Protein 3SZV (pdb70)

Organism: Pseudomonas aeruginosa (strain ATCC 15692 / DSM 22644 / CIP 104116 / JCM 14847 / LMG 12228 / 1C / PRS 101 / PAO1) (NCBI:txid208964)

Structure (mmCIF, N/CA/C/O backbone):
data_3SZV
#
_entry.id   3SZV
#
_cell.length_a   148.919
_cell.length_b   78.769
_cell.length_c   50.497
_cell.angle_alpha   90.00
_cell.angle_beta   91.60
_cell.angle_gamma   90.00
#
_symmetry.space_group_name_H-M   'C 1 2 1'
#
loop_
_entity.id
_entity.type
_entity.pdbx_description
1 polymer 'Pyroglutatmate porin OpdO'
2 non-polymer (HYDROXYETHYLOXY)TRI(ETHYLOXY)OCTANE
3 water water
#
loop_
_atom_site.group_PDB
_atom_site.id
_atom_site.type_symbol
_atom_site.label_atom_id
_atom_site.label_alt_id
_atom_site.label_comp_id
_atom_site.label_asym_id
_atom_site.label_entity_id
_atom_site.label_seq_id
_atom_site.pdbx_PDB_ins_code
_atom_site.Cartn_x
_atom_site.Cartn_y
_atom_site.Cartn_z
_atom_site.occupancy
_atom_site.B_iso_or_equiv
_atom_site.auth_seq_id
_atom_site.auth_comp_id
_atom_site.auth_asym_id
_atom_site.auth_atom_id
_atom_site.pdbx_PDB_model_num
ATOM 1 N N . GLU A 1 9 ? -10.238 -41.312 35.938 1.00 64.40 -8 GLU A N 1
ATOM 2 C CA . GLU A 1 9 ? -10.416 -40.245 36.915 1.00 38.47 -8 GLU A CA 1
ATOM 3 C C . GLU A 1 9 ? -9.097 -39.882 37.580 1.00 37.56 -8 GLU A C 1
ATOM 4 O O . GLU A 1 9 ? -8.107 -39.591 36.900 1.00 28.88 -8 GLU A O 1
ATOM 5 N N . ASN A 1 10 ? -9.123 -39.886 38.912 1.00 48.62 -7 ASN A N 1
ATOM 6 C CA . ASN A 1 10 ? -7.956 -39.735 39.785 1.00 35.89 -7 ASN A CA 1
ATOM 7 C C . ASN A 1 10 ? -6.617 -39.354 39.152 1.00 24.42 -7 ASN A C 1
ATOM 8 O O . ASN A 1 10 ? -6.321 -38.176 38.979 1.00 27.98 -7 ASN A O 1
ATOM 9 N N . LEU A 1 11 ? -5.804 -40.358 38.834 1.00 30.92 -6 LEU A N 1
ATOM 10 C CA . LEU A 1 11 ? -4.424 -40.107 38.407 1.00 26.57 -6 LEU A CA 1
ATOM 11 C C . LEU A 1 11 ? -4.325 -39.361 37.082 1.00 24.05 -6 LEU A C 1
ATOM 12 O O . LEU A 1 11 ? -3.425 -38.539 36.900 1.00 26.68 -6 LEU A O 1
ATOM 17 N N . TYR A 1 12 ? -5.228 -39.643 36.152 1.00 26.79 -5 TYR A N 1
ATOM 18 C CA . TYR A 1 12 ? -5.191 -38.943 34.881 1.00 23.82 -5 TYR A CA 1
ATOM 19 C C . TYR A 1 12 ? -5.617 -37.482 35.046 1.00 26.31 -5 TYR A C 1
ATOM 20 O O . TYR A 1 12 ? -4.936 -36.577 34.571 1.00 23.07 -5 TYR A O 1
ATOM 29 N N . PHE A 1 13 ? -6.740 -37.251 35.721 1.00 22.65 -4 PHE A N 1
ATOM 30 C CA . PHE A 1 13 ? -7.194 -35.886 35.954 1.00 20.59 -4 PHE A CA 1
ATOM 31 C C . PHE A 1 13 ? -6.111 -35.122 36.711 1.00 21.03 -4 PHE A C 1
ATOM 32 O O . PHE A 1 13 ? -5.804 -33.973 36.404 1.00 19.37 -4 PHE A O 1
ATOM 40 N N . GLN A 1 14 ? -5.536 -35.767 37.720 1.00 20.43 -3 GLN A N 1
ATOM 41 C CA . GLN A 1 14 ? -4.522 -35.117 38.537 1.00 20.51 -3 GLN A CA 1
ATOM 42 C C . GLN A 1 14 ? -3.270 -34.816 37.722 1.00 21.87 -3 GLN A C 1
ATOM 43 O O . GLN A 1 14 ? -2.639 -33.782 37.911 1.00 19.59 -3 GLN A O 1
ATOM 49 N N . GLY A 1 15 ? -2.932 -35.718 36.805 1.00 19.66 -2 GLY A N 1
ATOM 50 C CA . GLY A 1 15 ? -1.797 -35.532 35.912 1.00 20.15 -2 GLY A CA 1
ATOM 51 C C . GLY A 1 15 ? -1.918 -34.255 35.102 1.00 20.71 -2 GLY A C 1
ATOM 52 O O . GLY A 1 15 ? -0.968 -33.481 34.999 1.00 19.12 -2 GLY A O 1
ATOM 53 N N . LEU A 1 16 ? -3.096 -34.024 34.534 1.00 18.17 -1 LEU A N 1
ATOM 54 C CA . LEU A 1 16 ? -3.318 -32.810 33.755 1.00 18.13 -1 LEU A CA 1
ATOM 55 C C . LEU A 1 16 ? -3.195 -31.551 34.609 1.00 18.94 -1 LEU A C 1
ATOM 56 O O . LEU A 1 16 ? -2.689 -30.529 34.138 1.00 20.44 -1 LEU A O 1
ATOM 61 N N . GLU A 1 17 ? -3.647 -31.614 35.859 1.00 18.96 0 GLU A N 1
ATOM 62 C CA . GLU A 1 17 ? -3.472 -30.492 36.770 1.00 18.43 0 GLU A CA 1
ATOM 63 C C . GLU A 1 17 ? -1.997 -30.292 37.101 1.00 21.84 0 GLU A C 1
ATOM 64 O O . GLU A 1 17 ? -1.507 -29.159 37.125 1.00 20.22 0 GLU A O 1
ATOM 70 N N . ASP A 1 18 ? -1.288 -31.391 37.356 1.00 19.19 1 ASP A N 1
ATOM 71 C CA . ASP A 1 18 ? 0.124 -31.299 37.711 1.00 21.74 1 ASP A CA 1
ATOM 72 C C . ASP A 1 18 ? 0.969 -30.697 36.569 1.00 20.71 1 ASP A C 1
ATOM 73 O O . ASP A 1 18 ? 1.916 -29.952 36.830 1.00 25.28 1 ASP A O 1
ATOM 78 N N . LEU A 1 19 ? 0.609 -30.982 35.318 1.00 19.73 2 LEU A N 1
ATOM 79 C CA . LEU A 1 19 ? 1.276 -30.348 34.167 1.00 22.20 2 LEU A CA 1
ATOM 80 C C . LEU A 1 19 ? 1.263 -28.831 34.297 1.00 24.85 2 LEU A C 1
ATOM 81 O O . LEU A 1 19 ? 2.252 -28.148 34.002 1.00 21.37 2 LEU A O 1
ATOM 86 N N . VAL A 1 20 ? 0.129 -28.300 34.726 1.00 20.16 3 VAL A N 1
ATOM 87 C CA . VAL A 1 20 ? -0.025 -26.861 34.840 1.00 19.09 3 VAL A CA 1
ATOM 88 C C . VAL A 1 20 ? 0.584 -26.339 36.138 1.00 18.73 3 VAL A C 1
ATOM 89 O O . VAL A 1 20 ? 1.276 -25.323 36.142 1.00 19.16 3 VAL A O 1
ATOM 93 N N . GLU A 1 21 ? 0.344 -27.047 37.233 1.00 20.24 4 GLU A N 1
ATOM 94 C CA . GLU A 1 21 ? 0.766 -26.571 38.547 1.00 23.87 4 GLU A CA 1
ATOM 95 C C . GLU A 1 21 ? 2.255 -26.269 38.609 1.00 26.16 4 GLU A C 1
ATOM 96 O O . GLU A 1 21 ? 2.676 -25.281 39.220 1.00 23.77 4 GLU A O 1
ATOM 102 N N . ASP A 1 22 ? 3.048 -27.124 37.971 1.00 21.43 5 ASP A N 1
ATOM 103 C CA . ASP A 1 22 ? 4.497 -27.006 38.015 1.00 23.63 5 ASP A CA 1
ATOM 104 C C . ASP A 1 22 ? 5.056 -26.367 36.744 1.00 19.93 5 ASP A C 1
ATOM 105 O O . ASP A 1 22 ? 6.262 -26.414 36.494 1.00 24.08 5 ASP A O 1
ATOM 110 N N . SER A 1 23 ? 4.175 -25.780 35.937 1.00 19.59 6 SER A N 1
ATOM 111 C CA . SER A 1 23 ? 4.607 -25.160 34.689 1.00 18.83 6 SER A CA 1
ATOM 112 C C . SER A 1 23 ? 5.221 -23.778 34.903 1.00 17.36 6 SER A C 1
ATOM 113 O O . SER A 1 23 ? 5.034 -23.148 35.947 1.00 19.18 6 SER A O 1
ATOM 116 N N . HIS A 1 24 ? 5.953 -23.312 33.896 1.00 20.51 7 HIS A N 1
ATOM 117 C CA . HIS A 1 24 ? 6.468 -21.951 33.875 1.00 17.85 7 HIS A CA 1
ATOM 118 C C . HIS A 1 24 ? 6.383 -21.431 32.448 1.00 18.81 7 HIS A C 1
ATOM 119 O O . HIS A 1 24 ? 6.307 -22.206 31.497 1.00 20.36 7 HIS A O 1
ATOM 126 N N . ALA A 1 25 ? 6.388 -20.116 32.305 1.00 18.86 8 ALA A N 1
ATOM 127 C CA . ALA A 1 25 ? 6.224 -19.497 31.003 1.00 18.55 8 ALA A CA 1
ATOM 128 C C . ALA A 1 25 ? 6.951 -18.162 30.969 1.00 17.08 8 ALA A C 1
ATOM 129 O O . ALA A 1 25 ? 7.080 -17.475 31.986 1.00 18.15 8 ALA A O 1
ATOM 131 N N . SER A 1 26 ? 7.439 -17.803 29.792 1.00 19.64 9 SER A N 1
ATOM 132 C CA . SER A 1 26 ? 8.124 -16.536 29.632 1.00 20.67 9 SER A CA 1
ATOM 133 C C . SER A 1 26 ? 7.789 -15.909 28.289 1.00 19.11 9 SER A C 1
ATOM 134 O O . SER A 1 26 ? 7.387 -16.590 27.340 1.00 19.08 9 SER A O 1
ATOM 137 N N . LEU A 1 27 ? 7.961 -14.599 28.207 1.00 19.97 10 LEU A N 1
ATOM 138 C CA . LEU A 1 27 ? 7.790 -13.895 26.946 1.00 17.77 10 LEU A CA 1
ATOM 139 C C . LEU A 1 27 ? 9.042 -13.094 26.662 1.00 19.20 10 LEU A C 1
ATOM 140 O O . LEU A 1 27 ? 9.505 -12.331 27.515 1.00 22.73 10 LEU A O 1
ATOM 145 N N . GLU A 1 28 ? 9.596 -13.280 25.473 1.00 16.69 11 GLU A N 1
ATOM 146 C CA . GLU A 1 28 ? 10.753 -12.496 25.062 1.00 19.90 11 GLU A CA 1
ATOM 147 C C . GLU A 1 28 ? 10.399 -11.583 23.893 1.00 18.67 11 GLU A C 1
ATOM 148 O O . GLU A 1 28 ? 9.725 -11.996 22.946 1.00 20.05 11 GLU A O 1
ATOM 154 N N . LEU A 1 29 ? 10.844 -10.331 23.976 1.00 20.65 12 LEU A N 1
ATOM 155 C CA . LEU A 1 29 ? 10.694 -9.385 22.878 1.00 20.33 12 LEU A CA 1
ATOM 156 C C . LEU A 1 29 ? 12.068 -9.154 22.283 1.00 19.65 12 LEU A C 1
ATOM 157 O O . LEU A 1 29 ? 13.036 -8.967 23.016 1.00 21.57 12 LEU A O 1
ATOM 162 N N . ARG A 1 30 ? 12.160 -9.169 20.958 1.00 17.46 13 ARG A N 1
ATOM 163 C CA . ARG A 1 30 ? 13.424 -8.909 20.283 1.00 18.35 13 ARG A CA 1
ATOM 164 C C . ARG A 1 30 ? 13.218 -7.932 19.164 1.00 18.28 13 ARG A C 1
ATOM 165 O O . ARG A 1 30 ? 12.327 -8.098 18.334 1.00 21.00 13 ARG A O 1
ATOM 173 N N . ASN A 1 31 ? 14.059 -6.910 19.128 1.00 19.58 14 ASN A N 1
ATOM 174 C CA . ASN A 1 31 ? 14.037 -5.961 18.044 1.00 18.55 14 ASN A CA 1
ATOM 175 C C . ASN A 1 31 ? 15.414 -6.048 17.399 1.00 22.02 14 ASN A C 1
ATOM 176 O O . ASN A 1 31 ? 16.436 -5.840 18.059 1.00 23.72 14 ASN A O 1
ATOM 181 N N . PHE A 1 32 ? 15.432 -6.361 16.113 1.00 19.48 15 PHE A N 1
ATOM 182 C CA A PHE A 1 32 ? 16.663 -6.748 15.441 0.51 19.29 15 PHE A CA 1
ATOM 183 C CA B PHE A 1 32 ? 16.668 -6.743 15.443 0.49 18.79 15 PHE A CA 1
ATOM 184 C C . PHE A 1 32 ? 16.896 -5.890 14.206 1.00 19.03 15 PHE A C 1
ATOM 185 O O . PHE A 1 32 ? 16.044 -5.825 13.318 1.00 20.90 15 PHE A O 1
ATOM 200 N N . TYR A 1 33 ? 18.048 -5.238 14.157 1.00 19.96 16 TYR A N 1
ATOM 201 C CA . TYR A 1 33 ? 18.447 -4.491 12.977 1.00 20.90 16 TYR A CA 1
ATOM 202 C C . TYR A 1 33 ? 19.730 -5.084 12.416 1.00 22.82 16 TYR A C 1
ATOM 203 O O . TYR A 1 33 ? 20.662 -5.412 13.157 1.00 21.05 16 TYR A O 1
ATOM 212 N N . PHE A 1 34 ? 19.770 -5.219 11.099 1.00 21.27 17 PHE A N 1
ATOM 213 C CA . PHE A 1 34 ? 20.862 -5.898 10.435 1.00 25.33 17 PHE A CA 1
ATOM 214 C C . PHE A 1 34 ? 21.253 -5.095 9.202 1.00 26.75 17 PHE A C 1
ATOM 215 O O . PHE A 1 34 ? 20.394 -4.697 8.417 1.00 25.46 17 PHE A O 1
ATOM 223 N N . ASN A 1 35 ? 22.546 -4.835 9.035 1.00 23.74 18 ASN A N 1
ATOM 224 C CA . ASN A 1 35 ? 23.015 -4.174 7.826 1.00 25.58 18 ASN A CA 1
ATOM 225 C C . ASN A 1 35 ? 24.250 -4.874 7.290 1.00 28.10 18 ASN A C 1
ATOM 226 O O . ASN A 1 35 ? 25.178 -5.178 8.047 1.00 26.13 18 ASN A O 1
ATOM 231 N N . ARG A 1 36 ? 24.244 -5.156 5.990 1.00 28.14 19 ARG A N 1
ATOM 232 C CA . ARG A 1 36 ? 25.418 -5.683 5.314 1.00 30.85 19 ARG A CA 1
ATOM 233 C C . ARG A 1 36 ? 25.844 -4.746 4.199 1.00 33.94 19 ARG A C 1
A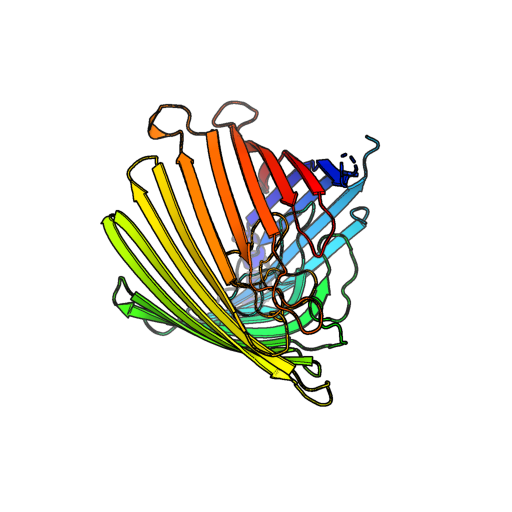TOM 234 O O . ARG A 1 36 ? 25.054 -4.414 3.313 1.00 35.17 19 ARG A O 1
ATOM 242 N N . ASP A 1 37 ? 27.097 -4.319 4.254 1.00 26.90 20 ASP A N 1
ATOM 243 C CA . ASP A 1 37 ? 27.659 -3.443 3.242 1.00 28.13 20 ASP A CA 1
ATOM 244 C C . ASP A 1 37 ? 28.783 -4.178 2.527 1.00 29.15 20 ASP A C 1
ATOM 245 O O . ASP A 1 37 ? 29.789 -4.525 3.136 1.00 29.62 20 ASP A O 1
ATOM 250 N N . PHE A 1 38 ? 28.616 -4.422 1.231 1.00 32.93 21 PHE A N 1
ATOM 251 C CA . PHE A 1 38 ? 29.666 -5.080 0.462 1.00 39.36 21 PHE A CA 1
ATOM 252 C C . PHE A 1 38 ? 30.595 -4.059 -0.181 1.00 41.46 21 PHE A C 1
ATOM 253 O O . PHE A 1 38 ? 30.139 -3.091 -0.789 1.00 46.56 21 PHE A O 1
ATOM 261 N N . ARG A 1 39 ? 31.900 -4.276 -0.038 1.00 46.75 22 ARG A N 1
ATOM 262 C CA . ARG A 1 39 ? 32.892 -3.353 -0.575 1.00 49.95 22 ARG A CA 1
ATOM 263 C C . ARG A 1 39 ? 32.844 -3.298 -2.101 1.00 61.18 22 ARG A C 1
ATOM 264 O O . ARG A 1 39 ? 32.590 -4.305 -2.761 1.00 57.42 22 ARG A O 1
ATOM 272 N N . ASP A 1 48 ? 19.966 -4.645 4.457 1.00 65.14 31 ASP A N 1
ATOM 273 C CA . ASP A 1 48 ? 19.289 -3.772 5.409 1.00 48.11 31 ASP A CA 1
ATOM 274 C C . ASP A 1 48 ? 17.942 -4.365 5.810 1.00 48.93 31 ASP A C 1
ATOM 275 O O . ASP A 1 48 ? 17.038 -4.475 4.986 1.00 43.82 31 ASP A O 1
ATOM 280 N N . GLU A 1 49 ? 17.816 -4.755 7.075 1.00 34.24 32 GLU A N 1
ATOM 281 C CA . GLU A 1 49 ? 16.570 -5.317 7.573 1.00 28.47 32 GLU A CA 1
ATOM 282 C C . GLU A 1 49 ? 16.321 -4.923 9.024 1.00 30.86 32 GLU A C 1
ATOM 283 O O . GLU A 1 49 ? 17.229 -4.954 9.853 1.00 26.30 32 GLU A O 1
ATOM 285 N N . TRP A 1 50 ? 15.080 -4.550 9.320 1.00 27.88 33 TRP A N 1
ATOM 286 C CA . TRP A 1 50 ? 14.669 -4.219 10.675 1.00 23.48 33 TRP A CA 1
ATOM 287 C C . TRP A 1 50 ? 13.432 -5.047 10.970 1.00 21.67 33 TRP A C 1
ATOM 288 O O . TRP A 1 50 ? 12.512 -5.095 10.150 1.00 23.54 33 TRP A O 1
ATOM 299 N N . ALA A 1 51 ? 13.397 -5.705 12.122 1.00 20.15 34 ALA A N 1
ATOM 300 C CA . ALA A 1 51 ? 12.265 -6.563 12.435 1.00 19.60 34 ALA A CA 1
ATOM 301 C C . ALA A 1 51 ? 11.998 -6.665 13.930 1.00 18.53 34 ALA A C 1
ATOM 302 O O . ALA A 1 51 ? 12.888 -6.459 14.752 1.00 19.41 34 ALA A O 1
ATOM 304 N N . GLN A 1 52 ? 10.755 -6.980 14.266 1.00 18.49 35 GLN A N 1
ATOM 305 C CA . GLN A 1 52 ? 10.336 -7.170 15.650 1.00 17.61 35 GLN A CA 1
ATOM 306 C C . GLN A 1 52 ? 9.850 -8.599 15.854 1.00 17.64 35 GLN A C 1
ATOM 307 O O . GLN A 1 52 ? 9.076 -9.129 15.044 1.00 18.24 35 GLN A O 1
ATOM 313 N N . GLY A 1 53 ? 10.284 -9.215 16.947 1.00 16.01 36 GLY A N 1
ATOM 314 C CA . GLY A 1 53 ? 9.910 -10.584 17.234 1.00 17.49 36 GLY A CA 1
ATOM 315 C C . GLY A 1 53 ? 9.353 -10.778 18.629 1.00 18.06 36 GLY A C 1
ATOM 316 O O . GLY A 1 53 ? 9.649 -10.012 19.548 1.00 17.82 36 GLY A O 1
ATOM 317 N N . PHE A 1 54 ? 8.541 -11.817 18.776 1.00 16.62 37 PHE A N 1
ATOM 318 C CA . PHE A 1 54 ? 7.976 -12.206 20.061 1.00 17.68 37 PHE A CA 1
ATOM 319 C C . PHE A 1 54 ? 8.183 -13.696 20.202 1.00 19.71 37 PHE A C 1
ATOM 320 O O . PHE A 1 54 ? 7.953 -14.451 19.258 1.00 18.21 37 PHE A O 1
ATOM 328 N N . LEU A 1 55 ? 8.622 -14.115 21.381 1.00 17.79 38 LEU A N 1
ATOM 329 C CA . LEU A 1 55 ? 8.863 -15.522 21.652 1.00 17.70 38 LEU A CA 1
ATOM 330 C C . LEU A 1 55 ? 8.174 -15.896 22.954 1.00 18.05 38 LEU A C 1
ATOM 331 O O . LEU A 1 55 ? 8.558 -15.421 24.023 1.00 20.59 38 LEU A O 1
ATOM 336 N N . LEU A 1 56 ? 7.149 -16.736 22.860 1.00 17.74 39 LEU A N 1
ATOM 337 C CA . LEU A 1 56 ? 6.427 -17.203 24.038 1.00 18.17 39 LEU A CA 1
ATOM 338 C C . LEU A 1 56 ? 6.855 -18.638 24.313 1.00 22.35 39 LEU A C 1
ATOM 339 O O . LEU A 1 56 ? 6.709 -19.507 23.457 1.00 23.27 39 LEU A O 1
ATOM 344 N N . ARG A 1 57 ? 7.405 -18.877 25.498 1.00 20.26 40 ARG A N 1
ATOM 345 C CA . ARG A 1 57 ? 7.879 -20.204 25.880 1.00 21.49 40 ARG A CA 1
ATOM 346 C C . ARG A 1 57 ? 7.052 -20.751 27.040 1.00 23.48 40 ARG A C 1
ATOM 347 O O . ARG A 1 57 ? 6.924 -20.098 28.071 1.00 25.05 40 ARG A O 1
ATOM 355 N N . LEU A 1 58 ? 6.471 -21.934 26.864 1.00 19.81 41 LEU A N 1
ATOM 356 C CA . LEU A 1 58 ? 5.786 -22.607 27.958 1.00 19.50 41 LEU A CA 1
ATOM 357 C C . LEU A 1 58 ? 6.452 -23.952 28.200 1.00 20.46 41 LEU A C 1
ATOM 358 O O . LEU A 1 58 ? 6.695 -24.709 27.260 1.00 21.36 41 LEU A O 1
ATOM 363 N N . GLU A 1 59 ? 6.772 -24.234 29.459 1.00 21.04 42 GLU A N 1
ATOM 364 C CA . GLU A 1 59 ? 7.304 -25.533 29.840 1.00 22.00 42 GLU A CA 1
ATOM 365 C C . GLU A 1 59 ? 6.423 -26.133 30.923 1.00 22.18 42 GLU A C 1
ATOM 366 O O . GLU A 1 59 ? 6.340 -25.591 32.028 1.00 23.16 42 GLU A O 1
ATOM 372 N N . SER A 1 60 ? 5.755 -27.243 30.623 1.00 20.05 43 SER A N 1
ATOM 373 C CA . SER A 1 60 ? 4.862 -27.842 31.610 1.00 18.71 43 SER A CA 1
ATOM 374 C C . SER A 1 60 ? 5.654 -28.541 32.692 1.00 20.86 43 SER A C 1
ATOM 375 O O . SER A 1 60 ? 6.861 -28.787 32.553 1.00 21.36 43 SER A O 1
ATOM 378 N N . GLY A 1 61 ? 4.956 -28.852 33.775 1.00 22.56 44 GLY A N 1
ATOM 379 C CA . GLY A 1 61 ? 5.467 -29.790 34.750 1.00 26.12 44 GLY A CA 1
ATOM 380 C C . GLY A 1 61 ? 5.283 -31.191 34.203 1.00 22.21 44 GLY A C 1
ATOM 381 O O . GLY A 1 61 ? 4.915 -31.373 33.037 1.00 24.70 44 GLY A O 1
ATOM 382 N N . PHE A 1 62 ? 5.544 -32.185 35.044 1.00 21.84 45 PHE A N 1
ATOM 383 C CA . PHE A 1 62 ? 5.378 -33.577 34.649 1.00 23.50 45 PHE A CA 1
ATOM 384 C C . PHE A 1 62 ? 4.301 -34.237 35.489 1.00 22.02 45 PHE A C 1
ATOM 385 O O . PHE A 1 62 ? 4.158 -33.953 36.686 1.00 24.55 45 PHE A O 1
ATOM 393 N N . SER A 1 63 ? 3.550 -35.141 34.875 1.00 22.10 46 SER A N 1
ATOM 394 C CA . SER A 1 63 ? 2.627 -35.970 35.646 1.00 22.99 46 SER A CA 1
ATOM 395 C C . SER A 1 63 ? 3.409 -36.879 36.602 1.00 24.27 46 SER A C 1
ATOM 396 O O . SER A 1 63 ? 4.510 -37.347 36.276 1.00 26.07 46 SER A O 1
ATOM 399 N N . GLU A 1 64 ? 2.854 -37.109 37.790 1.00 26.54 47 GLU A N 1
ATOM 400 C CA . GLU A 1 64 ? 3.500 -37.938 38.797 1.00 27.56 47 GLU A CA 1
ATOM 401 C C . GLU A 1 64 ? 3.607 -39.378 38.329 1.00 27.76 47 GLU A C 1
ATOM 402 O O . GLU A 1 64 ? 2.763 -39.858 37.570 1.00 31.42 47 GLU A O 1
ATOM 408 N N . GLY A 1 65 ? 4.642 -40.070 38.794 1.00 29.06 48 GLY A N 1
ATOM 409 C CA . GLY A 1 65 ? 4.826 -41.469 38.462 1.00 32.11 48 GLY A CA 1
ATOM 410 C C . GLY A 1 65 ? 6.237 -41.815 38.035 1.00 31.04 48 GLY A C 1
ATOM 411 O O . GLY A 1 65 ? 7.059 -40.928 37.799 1.00 32.75 48 GLY A O 1
ATOM 412 N N . THR A 1 66 ? 6.510 -43.112 37.935 1.00 31.93 49 THR A N 1
ATOM 413 C CA . THR A 1 66 ? 7.815 -43.591 37.496 1.00 36.35 49 THR A CA 1
ATOM 414 C C . THR A 1 66 ? 8.174 -42.949 36.163 1.00 32.60 49 THR A C 1
ATOM 415 O O . THR A 1 66 ? 9.284 -42.449 35.975 1.00 33.54 49 THR A O 1
ATOM 419 N N . VAL A 1 67 ? 7.224 -42.962 35.237 1.00 28.99 50 VAL A N 1
ATOM 420 C CA . VAL A 1 67 ? 7.378 -42.220 33.996 1.00 26.62 50 VAL A CA 1
ATOM 421 C C . VAL A 1 67 ? 6.461 -41.011 34.046 1.00 27.91 50 VAL A C 1
ATOM 422 O O . VAL A 1 67 ? 5.247 -41.145 34.234 1.00 30.62 50 VAL A O 1
ATOM 426 N N . GLY A 1 68 ? 7.049 -39.830 33.895 1.00 23.19 51 GLY A N 1
ATOM 427 C CA . GLY A 1 68 ? 6.300 -38.591 33.904 1.00 22.41 51 GLY A CA 1
ATOM 428 C C . GLY A 1 68 ? 6.135 -38.045 32.504 1.00 22.24 51 GLY A C 1
ATOM 429 O O . GLY A 1 68 ? 7.043 -38.154 31.677 1.00 22.69 51 GLY A O 1
ATOM 430 N N . PHE A 1 69 ? 4.986 -37.446 32.230 1.00 20.58 52 PHE A N 1
ATOM 431 C CA . PHE A 1 69 ? 4.711 -36.894 30.910 1.00 20.71 52 PHE A CA 1
ATOM 432 C C . PHE A 1 69 ? 4.452 -35.401 30.989 1.00 19.33 52 PHE A C 1
ATOM 433 O O . PHE A 1 69 ? 3.950 -34.891 32.001 1.00 20.67 52 PHE A O 1
ATOM 441 N N . GLY A 1 70 ? 4.785 -34.693 29.917 1.00 17.49 53 GLY A N 1
ATOM 442 C CA . GLY A 1 70 ? 4.553 -33.265 29.868 1.00 17.41 53 GLY A CA 1
ATOM 443 C C . GLY A 1 70 ? 4.475 -32.769 28.443 1.00 17.41 53 GLY A C 1
ATOM 444 O O . GLY A 1 70 ? 4.565 -33.557 27.498 1.00 17.97 53 GLY A O 1
ATOM 445 N N . VAL A 1 71 ? 4.301 -31.463 28.302 1.00 17.02 54 VAL A N 1
ATOM 446 C CA . VAL A 1 71 ? 4.284 -30.831 26.987 1.00 17.41 54 VAL A CA 1
ATOM 447 C C . VAL A 1 71 ? 4.856 -29.425 27.094 1.00 18.73 54 VAL A C 1
ATOM 448 O O . VAL A 1 71 ? 4.547 -28.680 28.027 1.00 21.53 54 VAL A O 1
ATOM 452 N N . ASP A 1 72 ? 5.721 -29.076 26.149 1.00 16.02 55 ASP A N 1
ATOM 453 C CA . ASP A 1 72 ? 6.225 -27.713 26.042 1.00 17.18 55 ASP A CA 1
ATOM 454 C C . ASP A 1 72 ? 5.652 -27.078 24.780 1.00 17.57 55 ASP A C 1
ATOM 455 O O . ASP A 1 72 ? 5.262 -27.782 23.844 1.00 16.96 55 ASP A O 1
ATOM 460 N N . ALA A 1 73 ? 5.617 -25.751 24.742 1.00 17.45 56 ALA A N 1
ATOM 461 C CA . ALA A 1 73 ? 5.175 -25.049 23.540 1.00 18.49 56 ALA A CA 1
ATOM 462 C C . ALA A 1 73 ? 6.055 -23.834 23.298 1.00 20.94 56 ALA A C 1
ATOM 463 O O . ALA A 1 73 ? 6.492 -23.178 24.245 1.00 21.84 56 ALA A O 1
ATOM 465 N N . ILE A 1 74 ? 6.341 -23.552 22.034 1.00 18.81 57 ILE A N 1
ATOM 466 C CA . ILE A 1 74 ? 7.016 -22.310 21.684 1.00 19.72 57 ILE A CA 1
ATOM 467 C C . ILE A 1 74 ? 6.180 -21.571 20.646 1.00 18.55 57 ILE A C 1
ATOM 468 O O . ILE A 1 74 ? 5.788 -22.142 19.636 1.00 20.58 57 ILE A O 1
ATOM 473 N N . GLY A 1 75 ? 5.873 -20.311 20.932 1.00 17.44 58 GLY A N 1
ATOM 474 C CA . GLY A 1 75 ? 5.155 -19.468 19.998 1.00 17.77 58 GLY A CA 1
ATOM 475 C C . GLY A 1 75 ? 6.095 -18.401 19.488 1.00 16.79 58 GLY A C 1
ATOM 476 O O . GLY A 1 75 ? 6.720 -17.677 20.269 1.00 18.35 58 GLY A O 1
ATOM 477 N N . LEU A 1 76 ? 6.200 -18.314 18.169 1.00 15.56 59 LEU A N 1
ATOM 478 C CA . LEU A 1 76 ? 7.097 -17.367 17.517 1.00 15.70 59 LEU A CA 1
ATOM 479 C C . LEU A 1 76 ? 6.294 -16.449 16.619 1.00 18.31 59 LEU A C 1
ATOM 480 O O . LEU A 1 76 ? 5.408 -16.892 15.887 1.00 19.04 59 LEU A O 1
ATOM 485 N N . LEU A 1 77 ? 6.610 -15.162 16.656 1.00 16.43 60 LEU A N 1
ATOM 486 C CA . LEU A 1 77 ? 5.937 -14.211 15.791 1.00 16.55 60 LEU A CA 1
ATOM 487 C C . LEU A 1 77 ? 6.956 -13.162 15.411 1.00 16.38 60 LEU A C 1
ATOM 488 O O . LEU A 1 77 ? 7.626 -12.596 16.274 1.00 17.41 60 LEU A O 1
ATOM 493 N N . GLY A 1 78 ? 7.090 -12.921 14.115 1.00 16.16 61 GLY A N 1
ATOM 494 C CA . GLY A 1 78 ? 7.993 -11.898 13.643 1.00 18.39 61 GLY A CA 1
ATOM 495 C C . GLY A 1 78 ? 7.366 -11.093 12.534 1.00 22.69 61 GLY A C 1
ATOM 496 O O . GLY A 1 78 ? 6.540 -11.593 11.768 1.00 24.61 61 GLY A O 1
ATOM 497 N N . PHE A 1 79 ? 7.751 -9.829 12.452 1.00 22.90 62 PHE A N 1
ATOM 498 C CA . PHE A 1 79 ? 7.377 -9.033 11.299 1.00 21.90 62 PHE A CA 1
ATOM 499 C C . PHE A 1 79 ? 8.417 -7.976 10.992 1.00 24.83 62 PHE A C 1
ATOM 500 O O . PHE A 1 79 ? 9.063 -7.433 11.892 1.00 22.77 62 PHE A O 1
ATOM 508 N N . LYS A 1 80 ? 8.590 -7.713 9.705 1.00 27.36 63 LYS A N 1
ATOM 509 C CA . LYS A 1 80 ? 9.541 -6.713 9.262 1.00 25.84 63 LYS A CA 1
ATOM 510 C C . LYS A 1 80 ? 9.004 -5.311 9.505 1.00 25.05 63 LYS A C 1
ATOM 511 O O . LYS A 1 80 ? 7.793 -5.068 9.451 1.00 30.06 63 LYS A O 1
ATOM 517 N N . LEU A 1 81 ? 9.921 -4.398 9.797 1.00 29.09 64 LEU A N 1
ATOM 518 C CA . LEU A 1 81 ? 9.601 -3.011 10.060 1.00 30.00 64 LEU A CA 1
ATOM 519 C C . LEU A 1 81 ? 10.231 -2.216 8.927 1.00 32.43 64 LEU A C 1
ATOM 520 O O . LEU A 1 81 ? 11.182 -2.682 8.304 1.00 37.99 64 LEU A O 1
ATOM 525 N N . ASP A 1 82 ? 9.704 -1.035 8.630 1.00 37.98 65 ASP A N 1
ATOM 526 C CA . ASP A 1 82 ? 10.315 -0.225 7.582 1.00 43.93 65 ASP A CA 1
ATOM 527 C C . ASP A 1 82 ? 11.401 0.679 8.166 1.00 44.01 65 ASP A C 1
ATOM 528 O O . ASP A 1 82 ? 11.138 1.539 9.007 1.00 49.36 65 ASP A O 1
ATOM 533 N N . SER A 1 83 ? 12.633 0.463 7.720 1.00 53.72 66 SER A N 1
ATOM 534 C CA . SER A 1 83 ? 13.772 1.237 8.203 1.00 55.29 66 SER A CA 1
ATOM 535 C C . SER A 1 83 ? 15.010 0.356 8.329 1.00 60.24 66 SER A C 1
ATOM 536 O O . SER A 1 83 ? 15.769 0.201 7.373 1.00 79.14 66 SER A O 1
ATOM 537 N N . GLN A 1 103 ? 10.029 -14.617 5.671 1.00 66.43 86 GLN A N 1
ATOM 538 C CA . GLN A 1 103 ? 11.309 -13.922 5.807 1.00 64.00 86 GLN A CA 1
ATOM 539 C C . GLN A 1 103 ? 11.283 -13.017 7.038 1.00 48.02 86 GLN A C 1
ATOM 540 O O . GLN A 1 103 ? 11.373 -11.791 6.924 1.00 39.94 86 GLN A O 1
ATOM 541 N N . ASP A 1 104 ? 11.159 -13.649 8.206 1.00 48.94 87 ASP A N 1
ATOM 542 C CA . ASP A 1 104 ? 10.929 -12.978 9.492 1.00 58.90 87 ASP A CA 1
ATOM 543 C C . ASP A 1 104 ? 9.567 -12.289 9.560 1.00 46.20 87 ASP A C 1
ATOM 544 O O . ASP A 1 104 ? 9.336 -11.398 10.381 1.00 62.66 87 ASP A O 1
ATOM 549 N N . ASP A 1 105 ? 8.673 -12.720 8.678 1.00 41.88 88 ASP A N 1
ATOM 550 C CA . ASP A 1 105 ? 7.289 -12.259 8.677 1.00 30.44 88 ASP A CA 1
ATOM 551 C C . ASP A 1 105 ? 6.370 -13.472 8.757 1.00 29.91 88 ASP A C 1
ATOM 552 O O . ASP A 1 105 ? 5.804 -13.925 7.763 1.00 33.81 88 ASP A O 1
ATOM 557 N N . TYR A 1 106 ? 6.244 -14.016 9.959 1.00 25.65 89 TYR A N 1
ATOM 558 C CA . TYR A 1 106 ? 5.505 -15.240 10.137 1.00 24.88 89 TYR A CA 1
ATOM 559 C C . TYR A 1 106 ? 5.126 -15.454 11.584 1.00 24.29 89 TYR A C 1
ATOM 560 O O . TYR A 1 106 ? 5.593 -14.752 12.483 1.00 22.67 89 TYR A O 1
ATOM 569 N N . ALA A 1 107 ? 4.263 -16.436 11.784 1.00 23.57 90 ALA A N 1
ATOM 570 C CA . ALA A 1 107 ? 3.900 -16.877 13.109 1.00 22.22 90 ALA A CA 1
ATOM 571 C C . ALA A 1 107 ? 3.973 -18.389 13.098 1.00 27.43 90 ALA A C 1
ATOM 572 O O . ALA A 1 107 ? 3.606 -19.031 12.112 1.00 31.01 90 ALA A O 1
ATOM 574 N N . LYS A 1 108 ? 4.462 -18.964 14.185 1.00 20.18 91 LYS A N 1
ATOM 575 C CA . LYS A 1 108 ? 4.506 -20.409 14.298 1.00 19.32 91 LYS A CA 1
ATOM 576 C C . LYS A 1 108 ? 4.350 -20.852 15.740 1.00 19.21 91 LYS A C 1
ATOM 577 O O . LYS A 1 108 ? 4.928 -20.262 16.654 1.00 20.14 91 LYS A O 1
ATOM 583 N N . LEU A 1 109 ? 3.554 -21.895 15.931 1.00 17.98 92 LEU A N 1
ATOM 584 C CA . LEU A 1 109 ? 3.423 -22.532 17.229 1.00 16.63 92 LEU A CA 1
ATOM 585 C C . LEU A 1 109 ? 3.952 -23.948 17.111 1.00 18.43 92 LEU A C 1
ATOM 586 O O . LEU A 1 109 ? 3.538 -24.701 16.230 1.00 22.56 92 LEU A O 1
ATOM 591 N N . GLY A 1 110 ? 4.879 -24.308 17.988 1.00 15.38 93 GLY A N 1
ATOM 592 C CA . GLY A 1 110 ? 5.464 -25.635 17.965 1.00 17.89 93 GLY A CA 1
ATOM 593 C C . GLY A 1 110 ? 5.302 -26.343 19.295 1.00 18.64 93 GLY A C 1
ATOM 594 O O . GLY A 1 110 ? 5.639 -25.790 20.339 1.00 21.93 93 GLY A O 1
ATOM 595 N N . LEU A 1 111 ? 4.788 -27.566 19.253 1.00 15.21 94 LEU A N 1
ATOM 596 C CA . LEU A 1 111 ? 4.600 -28.367 20.455 1.00 16.57 94 LEU A CA 1
ATOM 597 C C . LEU A 1 111 ? 5.708 -29.388 20.616 1.00 16.51 94 LEU A C 1
ATOM 598 O O . LEU A 1 111 ? 6.246 -29.901 19.633 1.00 17.14 94 LEU A O 1
ATOM 603 N N . THR A 1 112 ? 6.014 -29.710 21.867 1.00 15.24 95 THR A N 1
ATOM 604 C CA . THR A 1 112 ? 6.991 -30.748 22.169 1.00 17.09 95 THR A CA 1
ATOM 605 C C . THR A 1 112 ? 6.455 -31.638 23.277 1.00 18.61 95 THR A C 1
ATOM 606 O O . THR A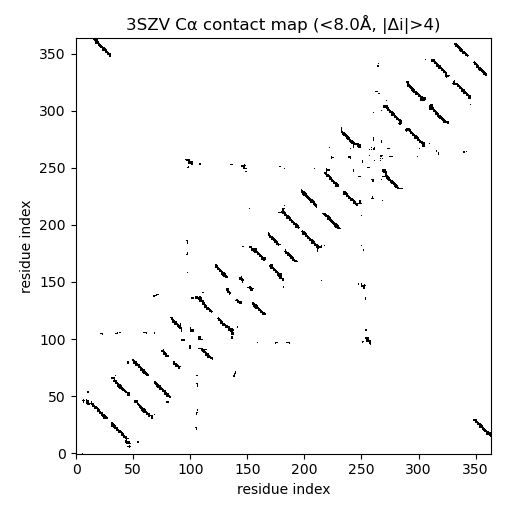 1 112 ? 6.301 -31.199 24.419 1.00 19.58 95 THR A O 1
ATOM 610 N N . ALA A 1 113 ? 6.134 -32.881 22.936 1.00 17.02 96 ALA A N 1
ATOM 611 C CA . ALA A 1 113 ? 5.743 -33.849 23.945 1.00 17.40 96 ALA A CA 1
ATOM 612 C C . ALA A 1 113 ? 7.005 -34.255 24.681 1.00 16.00 96 ALA A C 1
ATOM 613 O O . ALA A 1 113 ? 8.082 -34.308 24.086 1.00 16.82 96 ALA A O 1
ATOM 615 N N . LYS A 1 114 ? 6.888 -34.530 25.969 1.00 17.05 97 LYS A N 1
ATOM 616 C CA . LYS A 1 114 ? 8.045 -34.981 26.729 1.00 18.61 97 LYS A CA 1
ATOM 617 C C . LYS A 1 114 ? 7.715 -36.077 27.732 1.00 16.80 97 LYS A C 1
ATOM 618 O O . LYS A 1 114 ? 6.586 -36.177 28.232 1.00 19.08 97 LYS A O 1
ATOM 624 N N . ALA A 1 115 ? 8.719 -36.894 28.030 1.00 18.28 98 ALA A N 1
ATOM 625 C CA . ALA A 1 115 ? 8.588 -37.948 29.030 1.00 22.53 98 ALA A CA 1
ATOM 626 C C . ALA A 1 115 ? 9.886 -38.058 29.818 1.00 18.48 98 ALA A C 1
ATOM 627 O O . ALA A 1 115 ? 10.973 -37.955 29.240 1.00 20.19 98 ALA A O 1
ATOM 629 N N . ARG A 1 116 ? 9.782 -38.252 31.126 1.00 21.00 99 ARG A N 1
ATOM 630 C CA . ARG A 1 116 ? 10.961 -38.414 31.967 1.00 21.94 99 ARG A CA 1
ATOM 631 C C . ARG A 1 116 ? 10.883 -39.707 32.761 1.00 22.43 99 ARG A C 1
ATOM 632 O O . ARG A 1 116 ? 9.811 -40.115 33.196 1.00 23.51 99 ARG A O 1
ATOM 640 N N . VAL A 1 117 ? 12.027 -40.354 32.943 1.00 23.43 100 VAL A N 1
ATOM 641 C CA . VAL A 1 117 ? 12.132 -41.448 33.895 1.00 23.98 100 VAL A CA 1
ATOM 642 C C . VAL A 1 117 ? 13.490 -41.310 34.559 1.00 26.69 100 VAL A C 1
ATOM 643 O O . VAL A 1 117 ? 14.475 -40.986 33.887 1.00 23.88 100 VAL A O 1
ATOM 647 N N . SER A 1 118 ? 13.541 -41.517 35.868 1.00 28.37 101 SER A N 1
ATOM 648 C CA . SER A 1 118 ? 14.778 -41.365 36.620 1.00 29.65 101 SER A CA 1
ATOM 649 C C . SER A 1 118 ? 15.466 -40.056 36.238 1.00 30.27 101 SER A C 1
ATOM 650 O O . SER A 1 118 ? 14.910 -38.976 36.445 1.00 30.06 101 SER A O 1
ATOM 653 N N . ASN A 1 119 ? 16.666 -40.153 35.659 1.00 27.64 102 ASN A N 1
ATOM 654 C CA . ASN A 1 119 ? 17.420 -38.976 35.242 1.00 31.95 102 ASN A CA 1
ATOM 655 C C . ASN A 1 119 ? 17.563 -38.897 33.724 1.00 34.01 102 ASN A C 1
ATOM 656 O O . ASN A 1 119 ? 18.606 -38.494 33.204 1.00 30.77 102 ASN A O 1
ATOM 661 N N . SER A 1 120 ? 16.511 -39.296 33.021 1.00 23.19 103 SER A N 1
ATOM 662 C CA . SER A 1 120 ? 16.514 -39.307 31.566 1.00 22.92 103 SER A CA 1
ATOM 663 C C . SER A 1 120 ? 15.278 -38.582 31.044 1.00 21.75 103 SER A C 1
ATOM 664 O O . SER A 1 120 ? 14.224 -38.568 31.698 1.00 22.59 103 SER A O 1
ATOM 667 N N . LEU A 1 121 ? 15.407 -37.978 29.871 1.00 19.47 104 LEU A N 1
ATOM 668 C CA . LEU A 1 121 ? 14.370 -37.128 29.322 1.00 20.09 104 LEU A CA 1
ATOM 669 C C . LEU A 1 121 ? 14.273 -37.300 27.814 1.00 17.81 104 LEU A C 1
ATOM 670 O O . LEU A 1 121 ? 15.275 -37.209 27.100 1.00 17.96 104 LEU A O 1
ATOM 675 N N . LEU A 1 122 ? 13.059 -37.546 27.339 1.00 17.73 105 LEU A N 1
ATOM 676 C CA . LEU A 1 122 ? 12.766 -37.658 25.919 1.00 19.15 105 LEU A CA 1
ATOM 677 C C . LEU A 1 122 ? 11.867 -36.502 25.499 1.00 16.92 105 LEU A C 1
ATOM 678 O O . LEU A 1 122 ? 10.868 -36.210 26.169 1.00 17.17 105 LEU A O 1
ATOM 683 N N . LYS A 1 123 ? 12.232 -35.849 24.402 1.00 16.84 106 LYS A N 1
ATOM 684 C CA . LYS A 1 123 ? 11.427 -34.784 23.800 1.00 16.95 106 LYS A CA 1
ATOM 685 C C . LYS A 1 123 ? 11.109 -35.162 22.363 1.00 16.78 106 LYS A C 1
ATOM 686 O O . LYS A 1 123 ? 11.985 -35.624 21.627 1.00 17.24 106 LYS A O 1
ATOM 692 N N . VAL A 1 124 ? 9.858 -34.969 21.973 1.00 16.64 107 VAL A N 1
ATOM 693 C CA . VAL A 1 124 ? 9.403 -35.272 20.627 1.00 16.49 107 VAL A CA 1
ATOM 694 C C . VAL A 1 124 ? 8.594 -34.103 20.071 1.00 16.49 107 VAL A C 1
ATOM 695 O O . VAL A 1 124 ? 7.610 -33.669 20.683 1.00 17.08 107 VAL A O 1
ATOM 699 N N . GLY A 1 125 ? 9.012 -33.589 18.919 1.00 15.76 108 GLY A N 1
ATOM 700 C CA . GLY A 1 125 ? 8.325 -32.484 18.267 1.00 15.62 108 GLY A CA 1
ATOM 701 C C . GLY A 1 125 ? 9.300 -31.376 17.921 1.00 14.27 108 GLY A C 1
ATOM 702 O O . GLY A 1 125 ? 10.308 -31.630 17.264 1.00 15.31 108 GLY A O 1
ATOM 703 N N . ALA A 1 126 ? 9.003 -30.151 18.344 1.00 14.82 109 ALA A N 1
ATOM 704 C CA . ALA A 1 126 ? 9.912 -29.033 18.108 1.00 13.97 109 ALA A CA 1
ATOM 705 C C . ALA A 1 126 ? 11.127 -29.145 19.023 1.00 14.36 109 ALA A C 1
ATOM 706 O O . ALA A 1 126 ? 10.986 -29.316 20.241 1.00 17.04 109 ALA A O 1
ATOM 708 N N . LEU A 1 127 ? 12.313 -29.037 18.440 1.00 14.18 110 LEU A N 1
ATOM 709 C CA . LEU A 1 127 ? 13.560 -29.171 19.194 1.00 14.32 110 LEU A CA 1
ATOM 710 C C . LEU A 1 127 ? 14.500 -28.008 18.925 1.00 14.63 110 LEU A C 1
ATOM 711 O O . LEU A 1 127 ? 14.540 -27.454 17.828 1.00 15.46 110 LEU A O 1
ATOM 716 N N . HIS A 1 128 ? 15.276 -27.657 19.946 1.00 13.14 111 HIS A N 1
ATOM 717 C CA . HIS A 1 128 ? 16.303 -26.629 19.827 1.00 13.46 111 HIS A CA 1
ATOM 718 C C . HIS A 1 128 ? 17.364 -26.964 20.859 1.00 12.66 111 HIS A C 1
ATOM 719 O O . HIS A 1 128 ? 17.111 -26.913 22.064 1.00 14.55 111 HIS A O 1
ATOM 726 N N . PHE A 1 129 ? 18.539 -27.369 20.388 1.00 12.68 112 PHE A N 1
ATOM 727 C CA . PHE A 1 129 ? 19.579 -27.828 21.292 1.00 12.67 112 PHE A CA 1
ATOM 728 C C . PHE A 1 129 ? 20.932 -27.683 20.609 1.00 11.88 112 PHE A C 1
ATOM 729 O O . PHE A 1 129 ? 21.008 -27.401 19.397 1.00 12.63 112 PHE A O 1
ATOM 737 N N . LYS A 1 130 ? 21.991 -27.871 21.389 1.00 11.74 113 LYS A N 1
ATOM 738 C CA . LYS A 1 130 ? 23.365 -27.767 20.922 1.00 11.80 113 LYS A CA 1
ATOM 739 C C . LYS A 1 130 ? 24.072 -29.095 21.151 1.00 14.17 113 LYS A C 1
ATOM 740 O O . LYS A 1 130 ? 23.950 -29.707 22.216 1.00 14.35 113 LYS A O 1
ATOM 746 N N . SER A 1 131 ? 24.819 -29.539 20.154 1.00 11.56 114 SER A N 1
ATOM 747 C CA . SER A 1 131 ? 25.644 -30.740 20.274 1.00 11.95 114 SER A CA 1
ATOM 748 C C . SER A 1 131 ? 26.732 -30.664 19.218 1.00 12.10 114 SER A C 1
ATOM 749 O O . SER A 1 131 ? 26.594 -29.917 18.248 1.00 12.05 114 SER A O 1
ATOM 752 N N . PRO A 1 132 ? 27.804 -31.442 19.371 1.00 11.13 115 PRO A N 1
ATOM 753 C CA . PRO A 1 132 ? 28.891 -31.308 18.397 1.00 10.97 115 PRO A CA 1
ATOM 754 C C . PRO A 1 132 ? 28.429 -31.509 16.955 1.00 11.19 115 PRO A C 1
ATOM 755 O O . PRO A 1 132 ? 28.880 -30.749 16.080 1.00 12.96 115 PRO A O 1
ATOM 759 N N . LEU A 1 133 ? 27.570 -32.483 16.686 1.00 10.59 116 LEU A N 1
ATOM 760 C CA . LEU A 1 133 ? 27.217 -32.808 15.296 1.00 11.40 116 LEU A CA 1
ATOM 761 C C . LEU A 1 133 ? 26.001 -32.061 14.770 1.00 11.70 116 LEU A C 1
ATOM 762 O O . LEU A 1 133 ? 25.730 -32.104 13.568 1.00 12.22 116 LEU A O 1
ATOM 767 N N . VAL A 1 134 ? 25.258 -31.409 15.660 1.00 10.92 117 VAL A N 1
ATOM 768 C CA . VAL A 1 134 ? 24.122 -30.596 15.230 1.00 10.94 117 VAL A CA 1
ATOM 769 C C . VAL A 1 134 ? 23.747 -29.603 16.304 1.00 11.55 117 VAL A C 1
ATOM 770 O O . VAL A 1 134 ? 23.525 -29.975 17.462 1.00 12.38 117 VAL A O 1
ATOM 774 N N . SER A 1 135 ? 23.718 -28.328 15.921 1.00 11.31 118 SER A N 1
ATOM 775 C CA . SER A 1 135 ? 23.369 -27.248 16.847 1.00 11.41 118 SER A CA 1
ATOM 776 C C . SER A 1 135 ? 22.410 -26.277 16.195 1.00 10.39 118 SER A C 1
ATOM 777 O O . SER A 1 135 ? 22.711 -25.717 15.138 1.00 11.42 118 SER A O 1
ATOM 780 N N . ALA A 1 136 ? 21.262 -26.064 16.827 1.00 11.19 119 ALA A N 1
ATOM 781 C CA . ALA A 1 136 ? 20.281 -25.106 16.321 1.00 12.14 119 ALA A CA 1
ATOM 782 C C . ALA A 1 136 ? 20.768 -23.688 16.525 1.00 12.77 119 ALA A C 1
ATOM 783 O O . ALA A 1 136 ? 21.299 -23.346 17.582 1.00 15.62 119 ALA A O 1
ATOM 785 N N . ASN A 1 137 ? 20.579 -22.854 15.507 1.00 12.79 120 ASN A N 1
ATOM 786 C CA . ASN A 1 137 ? 20.999 -21.463 15.561 1.00 14.50 120 ASN A CA 1
ATOM 787 C C . ASN A 1 137 ? 19.991 -20.553 16.242 1.00 15.12 120 ASN A C 1
ATOM 788 O O . ASN A 1 137 ? 18.775 -20.749 16.121 1.00 15.17 120 ASN A O 1
ATOM 793 N N . ASP A 1 138 ? 20.488 -19.564 16.978 1.00 17.10 121 ASP A N 1
ATOM 794 C CA . ASP A 1 138 ? 19.626 -18.473 17.428 1.00 15.45 121 ASP A CA 1
ATOM 795 C C . ASP A 1 138 ? 20.376 -17.151 17.466 1.00 19.06 121 ASP A C 1
ATOM 796 O O . ASP A 1 138 ? 20.404 -16.486 18.496 1.00 24.58 121 ASP A O 1
ATOM 801 N N . THR A 1 139 ? 20.951 -16.750 16.337 1.00 17.81 122 THR A N 1
ATOM 802 C CA . THR A 1 139 ? 21.624 -15.451 16.271 1.00 20.47 122 THR A CA 1
ATOM 803 C C . THR A 1 139 ? 20.907 -14.430 15.396 1.00 20.77 122 THR A C 1
ATOM 804 O O . THR A 1 139 ? 21.470 -13.385 15.065 1.00 22.66 122 THR A O 1
ATOM 808 N N . ARG A 1 140 ? 19.662 -14.727 15.030 1.00 20.44 123 ARG A N 1
ATOM 809 C CA . ARG A 1 140 ? 18.856 -13.757 14.297 1.00 22.27 123 ARG A CA 1
ATOM 810 C C . ARG A 1 140 ? 17.631 -13.348 15.114 1.00 22.55 123 ARG A C 1
ATOM 811 O O . ARG A 1 140 ? 17.699 -13.237 16.340 1.00 24.90 123 ARG A O 1
ATOM 815 N N . LEU A 1 141 ? 16.509 -13.122 14.445 1.00 19.77 124 LEU A N 1
ATOM 816 C CA . LEU A 1 141 ? 15.315 -12.667 15.142 1.00 17.42 124 LEU A CA 1
ATOM 817 C C . LEU A 1 141 ? 14.622 -13.790 15.919 1.00 17.83 124 LEU A C 1
ATOM 818 O O . LEU A 1 141 ? 14.228 -13.606 17.078 1.00 19.28 124 LEU A O 1
ATOM 823 N N . LEU A 1 142 ? 14.431 -14.920 15.250 1.00 16.84 125 LEU A N 1
ATOM 824 C CA . LEU A 1 142 ? 13.707 -16.054 15.814 1.00 16.93 125 LEU A CA 1
ATOM 825 C C . LEU A 1 142 ? 14.541 -17.312 15.637 1.00 16.87 125 LEU A C 1
ATOM 826 O O . 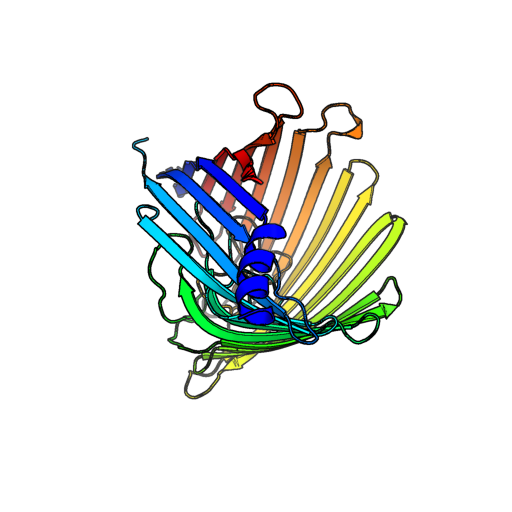LEU A 1 142 ? 15.302 -17.430 14.677 1.00 18.35 125 LEU A O 1
ATOM 831 N N . PRO A 1 143 ? 14.431 -18.257 16.572 1.00 14.96 126 PRO A N 1
ATOM 832 C CA . PRO A 1 143 ? 15.333 -19.414 16.540 1.00 15.38 126 PRO A CA 1
ATOM 833 C C . PRO A 1 143 ? 15.067 -20.399 15.399 1.00 16.82 126 PRO A C 1
ATOM 834 O O . PRO A 1 143 ? 13.921 -20.556 14.938 1.00 16.56 126 PRO A O 1
ATOM 838 N N . GLU A 1 144 ? 16.124 -21.068 14.953 1.00 15.29 127 GLU A N 1
ATOM 839 C CA . GLU A 1 144 ? 15.976 -22.285 14.169 1.00 14.96 127 GLU A CA 1
ATOM 840 C C . GLU A 1 144 ? 15.336 -23.379 15.048 1.00 15.42 127 GLU A C 1
ATOM 841 O O . GLU A 1 144 ? 15.620 -23.468 16.246 1.00 15.80 127 GLU A O 1
ATOM 847 N N . LEU A 1 145 ? 14.476 -24.210 14.459 1.00 14.06 128 LEU A N 1
ATOM 848 C CA . LEU A 1 145 ? 13.927 -25.377 15.154 1.00 14.12 128 LEU A CA 1
ATOM 849 C C . LEU A 1 145 ? 14.164 -26.606 14.297 1.00 15.17 128 LEU A C 1
ATOM 850 O O . LEU A 1 145 ? 14.213 -26.519 13.062 1.00 16.76 128 LEU A O 1
ATOM 855 N N . PHE A 1 146 ? 14.336 -27.750 14.945 1.00 13.41 129 PHE A N 1
ATOM 856 C CA . PHE A 1 146 ? 14.298 -29.023 14.242 1.00 13.27 129 PHE A CA 1
ATOM 857 C C . PHE A 1 146 ? 13.034 -29.761 14.635 1.00 15.20 129 PHE A C 1
ATOM 858 O O . PHE A 1 146 ? 12.496 -29.559 15.730 1.00 16.97 129 PHE A O 1
ATOM 866 N N . ARG A 1 147 ? 12.545 -30.604 13.738 1.00 12.96 130 ARG A N 1
ATOM 867 C CA . ARG A 1 147 ? 11.479 -31.534 14.075 1.00 14.77 130 ARG A CA 1
ATOM 868 C C . ARG A 1 147 ? 12.111 -32.893 14.317 1.00 14.07 130 ARG A C 1
ATOM 869 O O . ARG A 1 147 ? 12.884 -33.382 13.490 1.00 14.66 130 ARG A O 1
ATOM 877 N N . GLY A 1 148 ? 11.801 -33.511 15.447 1.00 14.96 131 GLY A N 1
ATOM 878 C CA . GLY A 1 148 ? 12.334 -34.838 15.689 1.00 16.76 131 GLY A CA 1
ATOM 879 C C . GLY A 1 148 ? 12.183 -35.309 17.115 1.00 14.39 131 GLY A C 1
ATOM 880 O O . GLY A 1 148 ? 11.341 -34.810 17.865 1.00 16.13 131 GLY A O 1
ATOM 881 N N . ALA A 1 149 ? 13.013 -36.279 17.481 1.00 13.79 132 ALA A N 1
ATOM 882 C CA . ALA A 1 149 ? 13.026 -36.821 18.826 1.00 15.06 132 ALA A CA 1
ATOM 883 C C . ALA A 1 149 ? 14.437 -36.718 19.375 1.00 15.42 132 ALA A C 1
ATOM 884 O O . ALA A 1 149 ? 15.415 -37.008 18.666 1.00 16.35 132 ALA A O 1
ATOM 886 N N . LEU A 1 150 ? 14.548 -36.297 20.631 1.00 15.06 133 LEU A N 1
ATOM 887 C CA . LEU A 1 150 ? 15.832 -36.094 21.299 1.00 14.23 133 LEU A CA 1
ATOM 888 C C . LEU A 1 150 ? 15.788 -36.763 22.659 1.00 14.17 133 LEU A C 1
ATOM 889 O O . LEU A 1 150 ? 14.893 -36.505 23.465 1.00 14.75 133 LEU A O 1
ATOM 894 N N . LEU A 1 151 ? 16.752 -37.643 22.906 1.00 15.84 134 LEU A N 1
ATOM 895 C CA . LEU A 1 151 ? 16.835 -38.368 24.164 1.00 15.47 134 LEU A CA 1
ATOM 896 C C . LEU A 1 151 ? 18.093 -37.962 24.909 1.00 15.55 134 LEU A C 1
ATOM 897 O O . LEU A 1 151 ? 19.179 -37.908 24.323 1.00 17.20 134 LEU A O 1
ATOM 902 N N . ASP A 1 152 ? 17.956 -37.692 26.200 1.00 16.95 135 ASP A N 1
ATOM 903 C CA . ASP A 1 152 ? 19.070 -37.280 27.045 1.00 17.14 135 ASP A CA 1
ATOM 904 C C . ASP A 1 152 ? 19.081 -38.175 28.276 1.00 17.96 135 ASP A C 1
ATOM 905 O O . ASP A 1 152 ? 18.135 -38.160 29.056 1.00 17.96 135 ASP A O 1
ATOM 910 N N . VAL A 1 153 ? 20.136 -38.967 28.443 1.00 17.65 136 VAL A N 1
ATOM 911 C CA . VAL A 1 153 ? 20.219 -39.965 29.501 1.00 17.98 136 VAL A CA 1
ATOM 912 C C . VAL A 1 153 ? 21.375 -39.638 30.438 1.00 18.58 136 VAL A C 1
ATOM 913 O O . VAL A 1 153 ? 22.542 -39.652 30.020 1.00 18.06 136 VAL A O 1
ATOM 917 N N . GLN A 1 154 ? 21.066 -39.349 31.700 1.00 20.08 137 GLN A N 1
ATOM 918 C CA . GLN A 1 154 ? 22.094 -39.015 32.685 1.00 21.76 137 GLN A CA 1
ATOM 919 C C . GLN A 1 154 ? 21.987 -39.916 33.910 1.00 22.58 137 GLN A C 1
ATOM 920 O O . GLN A 1 154 ? 21.784 -39.453 35.034 1.00 28.89 137 GLN A O 1
ATOM 926 N N . GLU A 1 155 ? 22.134 -41.214 33.675 1.00 23.23 138 GLU A N 1
ATOM 927 C CA . GLU A 1 155 ? 21.961 -42.214 34.722 1.00 23.64 138 GLU A CA 1
ATOM 928 C C . GLU A 1 155 ? 23.288 -42.679 35.324 1.00 28.44 138 GLU A C 1
ATOM 929 O O . GLU A 1 155 ? 23.323 -43.212 36.436 1.00 30.34 138 GLU A O 1
ATOM 935 N N . ILE A 1 156 ? 24.370 -42.501 34.575 1.00 25.69 139 ILE A N 1
ATOM 936 C CA . ILE A 1 156 ? 25.688 -42.960 34.990 1.00 25.19 139 ILE A CA 1
ATOM 937 C C . ILE A 1 156 ? 26.520 -41.760 35.424 1.00 24.34 139 ILE A C 1
ATOM 938 O O . ILE A 1 156 ? 26.519 -40.729 34.740 1.00 25.31 139 ILE A O 1
ATOM 943 N N . ASP A 1 157 ? 27.205 -41.888 36.558 1.00 26.86 140 ASP A N 1
ATOM 944 C CA . ASP A 1 157 ? 27.959 -40.778 37.134 1.00 29.32 140 ASP A CA 1
ATOM 945 C C . ASP A 1 157 ? 28.965 -40.194 36.141 1.00 25.88 140 ASP A C 1
ATOM 946 O O . ASP A 1 157 ? 29.826 -40.911 35.615 1.00 31.02 140 ASP A O 1
ATOM 951 N N . GLY A 1 158 ? 28.854 -38.893 35.902 1.00 26.20 141 GLY A N 1
ATOM 952 C CA . GLY A 1 158 ? 29.766 -38.184 35.019 1.00 26.77 141 GLY A CA 1
ATOM 953 C C . GLY A 1 158 ? 29.550 -38.426 33.538 1.00 26.93 141 GLY A C 1
ATOM 954 O O . GLY A 1 158 ? 30.312 -37.921 32.708 1.00 25.19 141 GLY A O 1
ATOM 955 N N . LEU A 1 159 ? 28.507 -39.172 33.191 1.00 19.84 142 LEU A N 1
ATOM 956 C CA . LEU A 1 159 ? 28.264 -39.541 31.801 1.00 18.47 142 LEU A CA 1
ATOM 957 C C . LEU A 1 159 ? 26.920 -39.040 31.300 1.00 21.01 142 LEU A C 1
ATOM 958 O O . LEU A 1 159 ? 25.873 -39.330 31.898 1.00 22.15 142 LEU A O 1
ATOM 963 N N . THR A 1 160 ? 26.955 -38.271 30.217 1.00 17.78 143 THR A N 1
ATOM 964 C CA . THR A 1 160 ? 25.756 -37.858 29.518 1.00 17.29 143 THR A CA 1
ATOM 965 C C . THR A 1 160 ? 25.702 -38.561 28.179 1.00 18.49 143 THR A C 1
ATOM 966 O O . THR A 1 160 ? 26.657 -38.487 27.402 1.00 18.72 143 THR A O 1
ATOM 970 N N . LEU A 1 161 ? 24.614 -39.273 27.920 1.00 15.72 144 LEU A N 1
ATOM 971 C CA . LEU A 1 161 ? 24.393 -39.901 26.631 1.00 14.57 144 LEU A CA 1
ATOM 972 C C . LEU A 1 161 ? 23.237 -39.205 25.946 1.00 14.73 144 LEU A C 1
ATOM 973 O O . LEU A 1 161 ? 22.203 -38.962 26.568 1.00 16.41 144 LEU A O 1
ATOM 978 N N . ARG A 1 162 ? 23.424 -38.833 24.688 1.00 14.45 145 ARG A N 1
ATOM 979 C CA . ARG A 1 162 ? 22.357 -38.182 23.935 1.00 14.63 145 ARG A CA 1
ATOM 980 C C . ARG A 1 162 ? 22.190 -38.841 22.590 1.00 14.84 145 ARG A C 1
ATOM 981 O O . ARG A 1 162 ? 23.133 -39.410 22.031 1.00 15.09 145 ARG A O 1
ATOM 989 N N . GLY A 1 163 ? 20.983 -38.774 22.059 1.00 16.43 146 GLY A N 1
ATOM 990 C CA . GLY A 1 163 ? 20.752 -39.232 20.707 1.00 19.94 146 GLY A CA 1
ATOM 991 C C . GLY A 1 163 ? 19.552 -38.516 20.140 1.00 16.75 146 GLY A C 1
ATOM 992 O O . GLY A 1 163 ? 18.678 -38.069 20.885 1.00 17.15 146 GLY A O 1
ATOM 993 N N . ALA A 1 164 ? 19.505 -38.397 18.820 1.00 15.42 147 ALA A N 1
ATOM 994 C CA . ALA A 1 164 ? 18.364 -37.766 18.184 1.00 14.43 147 ALA A CA 1
ATOM 995 C C . ALA A 1 164 ? 18.103 -38.355 16.815 1.00 13.72 147 ALA A C 1
ATOM 996 O O . ALA A 1 164 ? 19.030 -38.830 16.128 1.00 14.48 147 ALA A O 1
ATOM 998 N N . HIS A 1 165 ? 16.831 -38.323 16.436 1.00 16.16 148 HIS A N 1
ATOM 999 C CA . HIS A 1 165 ? 16.400 -38.526 15.065 1.00 14.55 148 HIS A CA 1
ATOM 1000 C C . HIS A 1 165 ? 15.634 -37.280 14.652 1.00 15.61 148 HIS A C 1
ATOM 1001 O O . HIS A 1 165 ? 14.593 -36.976 15.238 1.00 15.29 148 HIS A O 1
ATOM 1008 N N . LEU A 1 166 ? 16.162 -36.562 13.658 1.00 15.25 149 LEU A N 1
ATOM 1009 C CA . LEU A 1 166 ? 15.547 -35.328 13.180 1.00 13.80 149 LEU A CA 1
ATOM 1010 C C . LEU A 1 166 ? 15.094 -35.538 11.756 1.00 14.65 149 LEU A C 1
ATOM 1011 O O . LEU A 1 166 ? 15.789 -36.205 10.975 1.00 15.33 149 LEU A O 1
ATOM 1016 N N . ASP A 1 167 ? 13.950 -34.977 11.387 1.00 14.87 150 ASP A N 1
ATOM 1017 C CA . ASP A 1 167 ? 13.536 -35.103 10.001 1.00 16.50 150 ASP A CA 1
ATOM 1018 C C . ASP A 1 167 ? 13.170 -33.805 9.295 1.00 17.05 150 ASP A C 1
ATOM 1019 O O . ASP A 1 167 ? 12.831 -33.827 8.117 1.00 18.74 150 ASP A O 1
ATOM 1024 N N . ARG A 1 168 ? 13.250 -32.684 10.006 1.00 15.08 151 ARG A N 1
ATOM 1025 C CA . ARG A 1 168 ? 12.994 -31.378 9.391 1.00 17.10 151 ARG A CA 1
ATOM 1026 C C . ARG A 1 168 ? 13.835 -30.296 10.029 1.00 15.58 151 ARG A C 1
ATOM 1027 O O . ARG A 1 168 ? 14.206 -30.397 11.204 1.00 14.22 151 ARG A O 1
ATOM 1035 N N . ASN A 1 169 ? 14.057 -29.235 9.251 1.00 17.00 152 ASN A N 1
ATOM 1036 C CA . ASN A 1 169 ? 14.755 -28.024 9.662 1.00 14.43 152 ASN A CA 1
ATOM 1037 C C . ASN A 1 169 ? 13.813 -26.850 9.420 1.00 15.95 152 ASN A C 1
ATOM 1038 O O . ASN A 1 169 ? 13.337 -26.665 8.301 1.00 18.73 152 ASN A O 1
ATOM 1043 N N . LYS A 1 170 ? 13.518 -26.073 10.459 1.00 16.23 153 LYS A N 1
ATOM 1044 C CA . LYS A 1 170 ? 12.855 -24.789 10.251 1.00 15.77 153 LYS A CA 1
ATOM 1045 C C . LYS A 1 170 ? 13.905 -23.703 10.386 1.00 18.30 153 LYS A C 1
ATOM 1046 O O . LYS A 1 170 ? 14.366 -23.414 11.489 1.00 16.78 153 LYS A O 1
ATOM 1052 N N . LEU A 1 171 ? 14.314 -23.127 9.262 1.00 20.13 154 LEU A N 1
ATOM 1053 C CA . LEU A 1 171 ? 15.335 -22.094 9.306 1.00 21.19 154 LEU A CA 1
ATOM 1054 C C . LEU A 1 171 ? 14.892 -20.950 10.207 1.00 21.48 154 LEU A C 1
ATOM 1055 O O . LEU A 1 171 ? 13.691 -20.684 10.365 1.00 22.67 154 LEU A O 1
ATOM 1060 N N . ASN A 1 172 ? 15.860 -20.264 10.803 1.00 22.05 155 ASN A N 1
ATOM 1061 C CA . ASN A 1 172 ? 15.537 -19.146 11.675 1.00 22.98 155 ASN A CA 1
ATOM 1062 C C . ASN A 1 172 ? 14.568 -18.143 11.050 1.00 24.99 155 ASN A C 1
ATOM 1063 O O . ASN A 1 172 ? 13.689 -17.629 11.732 1.00 28.04 155 ASN A O 1
ATOM 1068 N N . SER A 1 173 ? 14.703 -17.913 9.746 1.00 30.31 156 SER A N 1
ATOM 1069 C CA . SER A 1 173 ? 13.932 -16.874 9.068 1.00 33.70 156 SER A CA 1
ATOM 1070 C C . SER A 1 173 ? 12.597 -17.330 8.473 1.00 32.10 156 SER A C 1
ATOM 1071 O O . SER A 1 173 ? 11.870 -16.517 7.902 1.00 36.31 156 SER A O 1
ATOM 1074 N N . SER A 1 174 ? 12.263 -18.611 8.596 1.00 29.06 157 SER A N 1
ATOM 1075 C CA . SER A 1 174 ? 10.999 -19.079 8.026 1.00 31.37 157 SER A CA 1
ATOM 1076 C C . SER A 1 174 ? 10.099 -19.815 9.013 1.00 34.88 157 SER A C 1
ATOM 1077 O O . SER A 1 174 ? 10.523 -20.184 10.106 1.00 27.76 157 SER A O 1
ATOM 1080 N N . SER A 1 175 ? 8.846 -20.012 8.615 1.00 28.57 158 SER A N 1
ATOM 1081 C CA . SER A 1 175 ? 7.862 -20.680 9.458 1.00 30.52 158 SER A CA 1
ATOM 1082 C C . SER A 1 175 ? 7.755 -22.170 9.170 1.00 30.52 158 SER A C 1
ATOM 1083 O O . SER A 1 175 ? 7.366 -22.945 10.036 1.00 33.89 158 SER A O 1
ATOM 1086 N N . ASP A 1 176 ? 8.101 -22.579 7.954 1.00 29.14 159 ASP A N 1
ATOM 1087 C CA . ASP A 1 176 ? 7.842 -23.951 7.532 1.00 29.80 159 ASP A CA 1
ATOM 1088 C C . ASP A 1 176 ? 9.022 -24.879 7.768 1.00 26.36 159 ASP A C 1
ATOM 1089 O O . ASP A 1 176 ? 10.166 -24.527 7.495 1.00 25.60 159 ASP A O 1
ATOM 1094 N N . TYR A 1 177 ? 8.734 -26.066 8.295 1.00 24.03 160 TYR A N 1
ATOM 1095 C CA . TYR A 1 177 ? 9.717 -27.139 8.320 1.00 22.41 160 TYR A CA 1
ATOM 1096 C C . TYR A 1 177 ? 10.023 -27.574 6.892 1.00 23.26 160 TYR A C 1
ATOM 1097 O O . TYR A 1 177 ? 9.116 -27.711 6.068 1.00 25.88 160 TYR A O 1
ATOM 1106 N N . GLN A 1 178 ? 11.302 -27.781 6.604 1.00 20.97 161 GLN A N 1
ATOM 1107 C CA . GLN A 1 178 ? 11.725 -28.287 5.302 1.00 21.34 161 GLN A CA 1
ATOM 1108 C C . GLN A 1 178 ? 12.754 -29.385 5.481 1.00 21.15 161 GLN A C 1
ATOM 1109 O O . GLN A 1 178 ? 13.264 -29.603 6.578 1.00 20.17 161 GLN A O 1
ATOM 1115 N N . VAL A 1 179 ? 13.064 -30.095 4.404 1.00 20.63 162 VAL A N 1
ATOM 1116 C CA . VAL A 1 179 ? 14.104 -31.111 4.488 1.00 19.33 162 VAL A CA 1
ATOM 1117 C C . VAL A 1 179 ? 15.488 -30.474 4.587 1.00 20.87 162 VAL A C 1
ATOM 1118 O O . VAL A 1 179 ? 15.659 -29.264 4.396 1.00 21.03 162 VAL A O 1
ATOM 1122 N N . PHE A 1 180 ? 16.475 -31.301 4.891 1.00 16.69 163 PHE A N 1
ATOM 1123 C CA . PHE A 1 180 ? 17.831 -30.822 5.121 1.00 15.70 163 PHE A CA 1
ATOM 1124 C C . PHE A 1 180 ? 18.691 -30.753 3.868 1.00 15.38 163 PHE A C 1
ATOM 1125 O O . PHE A 1 180 ? 18.451 -31.450 2.879 1.00 18.45 163 PHE A O 1
ATOM 1133 N N . SER A 1 181 ? 19.712 -29.908 3.948 1.00 15.65 164 SER A N 1
ATOM 1134 C CA A SER A 1 181 ? 20.838 -29.965 3.025 0.65 13.77 164 SER A CA 1
ATOM 1135 C CA B SER A 1 181 ? 20.826 -29.918 3.014 0.35 18.56 164 SER A CA 1
ATOM 1136 C C . SER A 1 181 ? 22.103 -29.690 3.820 1.00 14.50 164 SER A C 1
ATOM 1137 O O . SER A 1 181 ? 22.040 -29.353 5.006 1.00 15.85 164 SER A O 1
ATOM 1142 N N . ALA A 1 182 ? 23.254 -29.868 3.191 1.00 13.91 165 ALA A N 1
ATOM 1143 C CA . ALA A 1 182 ? 24.527 -29.620 3.864 1.00 14.29 165 ALA A CA 1
ATOM 1144 C C . ALA A 1 182 ? 25.140 -28.303 3.406 1.00 13.65 165 ALA A C 1
ATOM 1145 O O . ALA A 1 182 ? 25.101 -27.961 2.231 1.00 15.56 165 ALA A O 1
ATOM 1147 N N . ASN A 1 183 ? 25.679 -27.559 4.361 1.00 13.65 166 ASN A N 1
ATOM 1148 C CA . ASN A 1 183 ? 26.359 -26.301 4.069 1.00 12.83 166 ASN A CA 1
ATOM 1149 C C . ASN A 1 183 ? 27.457 -26.488 3.014 1.00 13.98 166 ASN A C 1
ATOM 1150 O O . ASN A 1 183 ? 28.292 -27.397 3.150 1.00 14.35 166 ASN A O 1
ATOM 1155 N N . ARG A 1 184 ? 27.442 -25.621 1.995 1.00 13.91 167 ARG A N 1
ATOM 1156 C CA . ARG A 1 184 ? 28.324 -25.672 0.804 1.00 14.06 167 ARG A CA 1
ATOM 1157 C C . ARG A 1 184 ? 28.092 -26.865 -0.109 1.00 14.56 167 ARG A C 1
ATOM 1158 O O . ARG A 1 184 ? 27.973 -26.698 -1.328 1.00 19.34 167 ARG A O 1
ATOM 1166 N N . ILE A 1 185 ? 28.043 -28.054 0.477 1.00 15.59 168 ILE A N 1
ATOM 1167 C CA . ILE A 1 185 ? 28.051 -29.305 -0.282 1.00 16.56 168 ILE A CA 1
ATOM 1168 C C . ILE A 1 185 ? 26.708 -29.593 -0.954 1.00 18.53 168 ILE A C 1
ATOM 1169 O O . ILE A 1 185 ? 26.650 -30.256 -1.997 1.00 19.64 168 ILE A O 1
ATOM 1174 N N . GLY A 1 186 ? 25.625 -29.089 -0.367 1.00 16.81 169 GLY A N 1
ATOM 1175 C CA . GLY A 1 186 ? 24.306 -29.288 -0.933 1.00 17.59 169 GLY A CA 1
ATOM 1176 C C . GLY A 1 186 ? 23.699 -30.625 -0.556 1.00 17.63 169 GLY A C 1
ATOM 1177 O O . GLY A 1 186 ? 23.852 -31.098 0.576 1.00 17.39 169 GLY A O 1
ATOM 1178 N N . GLY A 1 187 ? 23.005 -31.229 -1.513 1.00 19.94 170 GLY A N 1
ATOM 1179 C CA . GLY A 1 187 ? 22.308 -32.477 -1.275 1.00 18.96 170 GLY A CA 1
ATOM 1180 C C . GLY A 1 187 ? 20.934 -32.280 -0.657 1.00 21.44 170 GLY A C 1
ATOM 1181 O O . GLY A 1 187 ? 20.542 -31.166 -0.306 1.00 21.17 170 GLY A O 1
ATOM 1182 N N . ARG A 1 188 ? 20.194 -33.378 -0.545 1.00 18.39 171 ARG A N 1
ATOM 1183 C CA . ARG A 1 188 ? 18.867 -33.367 0.063 1.00 19.61 171 ARG A CA 1
ATOM 1184 C C . ARG A 1 188 ? 18.734 -34.564 0.999 1.00 19.54 171 ARG A C 1
ATOM 1185 O O . ARG A 1 188 ? 19.088 -35.685 0.633 1.00 22.08 171 ARG A O 1
ATOM 1188 N N . SER A 1 189 ? 18.233 -34.335 2.211 1.00 16.84 172 SER A N 1
ATOM 1189 C CA . SER A 1 189 ? 18.132 -35.406 3.197 1.00 18.46 172 SER A CA 1
ATOM 1190 C C . SER A 1 189 ? 16.904 -35.217 4.064 1.00 19.72 172 SER A C 1
ATOM 1191 O O . SER A 1 189 ? 16.587 -34.093 4.442 1.00 19.55 172 SER A O 1
ATOM 1194 N N . ASP A 1 190 ? 16.213 -36.306 4.384 1.00 19.57 173 ASP A N 1
ATOM 1195 C CA . ASP A 1 190 ? 15.091 -36.196 5.306 1.00 20.35 173 ASP A CA 1
ATOM 1196 C C . ASP A 1 190 ? 15.361 -36.869 6.650 1.00 19.19 173 ASP A C 1
ATOM 1197 O O . ASP A 1 190 ? 14.429 -37.180 7.394 1.00 20.00 173 ASP A O 1
ATOM 1202 N N . ALA A 1 191 ? 16.635 -37.080 6.968 1.00 16.71 174 ALA A N 1
ATOM 1203 C CA . ALA A 1 191 ? 16.962 -37.705 8.243 1.00 18.46 174 ALA A CA 1
ATOM 1204 C C . ALA A 1 191 ? 18.344 -37.342 8.750 1.00 17.13 174 ALA A C 1
ATOM 1205 O O . ALA A 1 191 ? 19.343 -37.525 8.058 1.00 17.77 174 ALA A O 1
ATOM 1207 N N . PHE A 1 192 ? 18.397 -36.808 9.962 1.00 15.20 175 PHE A N 1
ATOM 1208 C CA . PHE A 1 192 ? 19.654 -36.694 10.676 1.00 13.66 175 PHE A CA 1
ATOM 1209 C C . PHE A 1 192 ? 19.573 -37.500 11.950 1.00 14.98 175 PHE A C 1
ATOM 1210 O O . PHE A 1 192 ? 18.665 -37.304 12.766 1.00 15.38 175 PHE A O 1
ATOM 1218 N N . ASP A 1 193 ? 20.507 -38.430 12.113 1.00 14.67 176 ASP A N 1
ATOM 1219 C CA . ASP A 1 193 ? 20.546 -39.282 13.278 1.00 13.47 176 ASP A CA 1
ATOM 1220 C C . ASP A 1 193 ? 21.906 -39.164 13.938 1.00 15.90 176 ASP A C 1
ATOM 1221 O O . ASP A 1 193 ? 22.931 -39.159 13.257 1.00 15.84 176 ASP A O 1
ATOM 1226 N N . PHE A 1 194 ? 21.941 -39.089 15.263 1.00 15.63 177 PHE A N 1
ATOM 1227 C CA . PHE A 1 194 ? 23.226 -39.143 15.958 1.00 13.63 177 PHE A CA 1
ATOM 1228 C C . PHE A 1 194 ? 23.054 -39.746 17.339 1.00 15.16 177 PHE A C 1
ATOM 1229 O O . PHE A 1 194 ? 21.956 -39.786 17.903 1.00 15.29 177 PHE A O 1
ATOM 1237 N N . ALA A 1 195 ? 24.156 -40.245 17.873 1.00 14.05 178 ALA A N 1
ATOM 1238 C CA . ALA A 1 195 ? 24.242 -40.584 19.278 1.00 14.78 178 ALA A CA 1
ATOM 1239 C C . ALA A 1 195 ? 25.617 -40.175 19.747 1.00 13.92 178 ALA A C 1
ATOM 1240 O O . ALA A 1 195 ? 26.579 -40.155 18.963 1.00 15.17 178 ALA A O 1
ATOM 1242 N N . GLY A 1 196 ? 25.736 -39.853 21.023 1.00 14.45 179 GLY A N 1
ATOM 1243 C CA . GLY A 1 196 ? 27.019 -39.406 21.531 1.00 15.17 179 GLY A CA 1
ATOM 1244 C C . GLY A 1 196 ? 27.082 -39.435 23.040 1.00 14.82 179 GLY A C 1
ATOM 1245 O O . GLY A 1 196 ? 26.051 -39.403 23.736 1.00 16.49 179 GLY A O 1
ATOM 1246 N N . GLY A 1 197 ? 28.303 -39.497 23.548 1.00 14.59 180 GLY A N 1
ATOM 1247 C CA . GLY A 1 197 ? 28.541 -39.485 24.974 1.00 15.08 180 GLY A CA 1
ATOM 1248 C C . GLY A 1 197 ? 29.524 -38.408 25.356 1.00 13.79 180 GLY A C 1
ATOM 1249 O O . GLY A 1 197 ? 30.497 -38.157 24.625 1.00 14.80 180 GLY A O 1
ATOM 1250 N N . ASP A 1 198 ? 29.284 -37.788 26.510 1.00 15.14 181 ASP A N 1
ATOM 1251 C CA . ASP A 1 198 ? 30.216 -36.839 27.100 1.00 15.07 181 ASP A CA 1
ATOM 1252 C C . ASP A 1 198 ? 30.520 -37.385 28.488 1.00 16.64 181 ASP A C 1
ATOM 1253 O O . ASP A 1 198 ? 29.618 -37.526 29.325 1.00 17.62 181 ASP A O 1
ATOM 1258 N N . TYR A 1 199 ? 31.784 -37.738 28.711 1.00 15.25 182 TYR A N 1
ATOM 1259 C CA . TYR A 1 199 ? 32.172 -38.473 29.899 1.00 16.05 182 TYR A CA 1
ATOM 1260 C C . TYR A 1 199 ? 33.224 -37.733 30.709 1.00 17.50 182 TYR A C 1
ATOM 1261 O O . TYR A 1 199 ? 34.321 -37.452 30.208 1.00 16.99 182 TYR A O 1
ATOM 1270 N N . ARG A 1 200 ? 32.893 -37.421 31.959 1.00 19.09 183 ARG A N 1
ATOM 1271 C CA . ARG A 1 200 ? 33.857 -36.803 32.856 1.00 18.43 183 ARG A CA 1
ATOM 1272 C C . ARG A 1 200 ? 34.815 -37.864 33.402 1.00 19.03 183 ARG A C 1
ATOM 1273 O O . ARG A 1 200 ? 34.492 -38.582 34.350 1.00 23.85 183 ARG A O 1
ATOM 1281 N N . LEU A 1 201 ? 35.975 -37.979 32.760 1.00 20.52 184 LEU A N 1
ATOM 1282 C CA . LEU A 1 201 ? 37.006 -38.940 33.178 1.00 20.43 184 LEU A CA 1
ATOM 1283 C C . LEU A 1 201 ? 37.525 -38.591 34.560 1.00 24.60 184 LEU A C 1
ATOM 1284 O O . LEU A 1 201 ? 37.863 -39.472 35.349 1.00 27.63 184 LEU A O 1
ATOM 1289 N N . THR A 1 202 ? 37.627 -37.291 34.811 1.00 23.30 185 THR A N 1
ATOM 1290 C CA . THR A 1 202 ? 37.982 -36.749 36.110 1.00 24.39 185 THR A CA 1
ATOM 1291 C C . THR A 1 202 ? 37.140 -35.491 36.258 1.00 20.99 185 THR A C 1
ATOM 1292 O O . THR A 1 202 ? 36.471 -35.081 35.311 1.00 21.30 185 THR A O 1
ATOM 1296 N N . PRO A 1 203 ? 37.157 -34.877 37.447 1.00 24.79 186 PRO A N 1
ATOM 1297 C CA . PRO A 1 203 ? 36.389 -33.635 37.596 1.00 23.45 186 PRO A CA 1
ATOM 1298 C C . PRO A 1 203 ? 36.830 -32.522 36.639 1.00 27.33 186 PRO A C 1
ATOM 1299 O O . PRO A 1 203 ? 36.028 -31.635 36.345 1.00 26.10 186 PRO A O 1
ATOM 1303 N N . ALA A 1 204 ? 38.063 -32.581 36.137 1.00 22.84 187 ALA A N 1
ATOM 1304 C CA . ALA A 1 204 ? 38.569 -31.527 35.247 1.00 22.25 187 ALA A CA 1
ATOM 1305 C C . ALA A 1 204 ? 38.572 -31.894 33.760 1.00 20.93 187 ALA A C 1
ATOM 1306 O O . ALA A 1 204 ? 38.667 -31.016 32.894 1.00 22.13 187 ALA A O 1
ATOM 1308 N N . LEU A 1 205 ? 38.480 -33.184 33.462 1.00 21.14 188 LEU A N 1
ATOM 1309 C CA . LEU A 1 205 ? 38.698 -33.657 32.098 1.00 17.38 188 LEU A CA 1
ATOM 1310 C C . LEU A 1 205 ? 37.493 -34.417 31.563 1.00 18.06 188 LEU A C 1
ATOM 1311 O O . LEU A 1 205 ? 37.051 -35.396 32.168 1.00 18.62 188 LEU A O 1
ATOM 1316 N N . THR A 1 206 ? 36.961 -33.948 30.438 1.00 16.36 189 THR A N 1
ATOM 1317 C CA . THR A 1 206 ? 35.774 -34.538 29.821 1.00 16.20 189 THR A CA 1
ATOM 1318 C C . THR A 1 206 ? 36.050 -34.963 28.382 1.00 14.83 189 THR A C 1
ATOM 1319 O O . THR A 1 206 ? 36.510 -34.160 27.570 1.00 16.38 189 THR A O 1
ATOM 1323 N N . ALA A 1 207 ? 35.767 -36.223 28.087 1.00 15.24 190 ALA A N 1
ATOM 1324 C CA . ALA A 1 207 ? 35.992 -36.793 26.766 1.00 15.64 190 ALA A CA 1
ATOM 1325 C C . ALA A 1 207 ? 34.650 -36.975 26.086 1.00 16.63 190 ALA A C 1
ATOM 1326 O O . ALA A 1 207 ? 33.693 -37.427 26.718 1.00 17.66 190 ALA A O 1
ATOM 1328 N N . SER A 1 208 ? 34.579 -36.647 24.801 1.00 15.92 191 SER A N 1
ATOM 1329 C CA . SER A 1 208 ? 33.322 -36.747 24.071 1.00 15.43 191 SER A CA 1
ATOM 1330 C C . SER A 1 208 ? 33.506 -37.502 22.770 1.00 14.44 191 SER A C 1
ATOM 1331 O O . SER A 1 208 ? 34.529 -37.363 22.097 1.00 14.74 191 SER A O 1
ATOM 1334 N N . LEU A 1 209 ? 32.519 -38.324 22.429 1.00 13.18 192 LEU A N 1
ATOM 1335 C CA . LEU A 1 209 ? 32.511 -39.040 21.158 1.00 13.27 192 LEU A CA 1
ATOM 1336 C C . LEU A 1 209 ? 31.078 -39.052 20.635 1.00 12.80 192 LEU A C 1
ATOM 1337 O O . LEU A 1 209 ? 30.169 -39.567 21.308 1.00 13.97 192 LEU A O 1
ATOM 1342 N N . HIS A 1 210 ? 30.873 -38.475 19.451 1.00 13.08 193 HIS A N 1
ATOM 1343 C CA . HIS A 1 210 ? 29.547 -38.379 18.829 1.00 12.82 193 HIS A CA 1
ATOM 1344 C C . HIS A 1 210 ? 29.624 -38.901 17.408 1.00 12.66 193 HIS A C 1
ATOM 1345 O O . HIS A 1 210 ? 30.582 -38.609 16.684 1.00 13.94 193 HIS A O 1
ATOM 1352 N N . GLN A 1 211 ? 28.620 -39.656 16.995 1.00 13.23 194 GLN A N 1
ATOM 1353 C CA . GLN A 1 211 ? 28.604 -40.232 15.660 1.00 12.50 194 GLN A CA 1
ATOM 13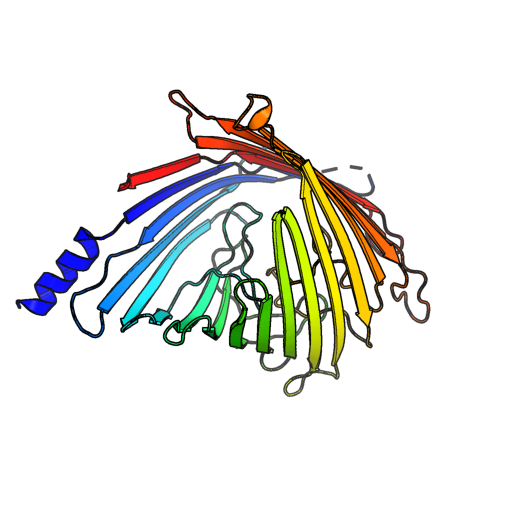54 C C . GLN A 1 211 ? 27.247 -39.971 15.031 1.00 15.55 194 GLN A C 1
ATOM 1355 O O . GLN A 1 211 ? 26.211 -40.174 15.669 1.00 15.44 194 GLN A O 1
ATOM 1361 N N . GLY A 1 212 ? 27.240 -39.530 13.782 1.00 13.68 195 GLY A N 1
ATOM 1362 C CA . GLY A 1 212 ? 26.003 -39.087 13.167 1.00 14.43 195 GLY A CA 1
ATOM 1363 C C . GLY A 1 212 ? 25.978 -39.277 11.666 1.00 13.68 195 GLY A C 1
ATOM 1364 O O . GLY A 1 212 ? 26.993 -39.579 11.040 1.00 14.44 195 GLY A O 1
ATOM 1365 N N . ARG A 1 213 ? 24.796 -39.092 11.097 1.00 14.45 196 ARG A N 1
ATOM 1366 C CA . ARG A 1 213 ? 24.583 -39.284 9.676 1.00 15.06 196 ARG A CA 1
ATOM 1367 C C . ARG A 1 213 ? 23.489 -38.349 9.210 1.00 15.52 196 ARG A C 1
ATOM 1368 O O . ARG A 1 213 ? 22.386 -38.336 9.775 1.00 15.62 196 ARG A O 1
ATOM 1376 N N . LEU A 1 214 ? 23.794 -37.557 8.189 1.00 13.84 197 LEU A N 1
ATOM 1377 C CA . LEU A 1 214 ? 22.762 -36.850 7.446 1.00 13.28 197 LEU A CA 1
ATOM 1378 C C . LEU A 1 214 ? 22.472 -37.752 6.246 1.00 15.58 197 LEU A C 1
ATOM 1379 O O . LEU A 1 214 ? 23.249 -37.793 5.273 1.00 14.62 197 LEU A O 1
ATOM 1384 N N . LYS A 1 215 ? 21.400 -38.532 6.348 1.00 13.84 198 LYS A N 1
ATOM 1385 C CA . LYS A 1 215 ? 21.127 -39.633 5.427 1.00 14.76 198 LYS A CA 1
ATOM 1386 C C . LYS A 1 215 ? 21.153 -39.178 3.973 1.00 16.25 198 LYS A C 1
ATOM 1387 O O . LYS A 1 215 ? 20.561 -38.160 3.614 1.00 17.22 198 LYS A O 1
ATOM 1393 N N . ASP A 1 216 ? 21.880 -39.945 3.158 1.00 15.83 199 ASP A N 1
ATOM 1394 C CA . ASP A 1 216 ? 22.038 -39.691 1.724 1.00 17.13 199 ASP A CA 1
ATOM 1395 C C . ASP A 1 216 ? 22.953 -38.514 1.399 1.00 14.40 199 ASP A C 1
ATOM 1396 O O . ASP A 1 216 ? 23.057 -38.123 0.235 1.00 18.41 199 ASP A O 1
ATOM 1401 N N . ILE A 1 217 ? 23.611 -37.956 2.412 1.00 14.75 200 ILE A N 1
ATOM 1402 C CA . ILE A 1 217 ? 24.614 -36.920 2.175 1.00 13.72 200 ILE A CA 1
ATOM 1403 C C . ILE A 1 217 ? 25.950 -37.274 2.827 1.00 13.65 200 ILE A C 1
ATOM 1404 O O . ILE A 1 217 ? 26.912 -37.573 2.129 1.00 14.42 200 ILE A O 1
ATOM 1409 N N . TYR A 1 218 ? 26.008 -37.292 4.156 1.00 13.99 201 TYR A N 1
ATOM 1410 C CA . TYR A 1 218 ? 27.280 -37.553 4.812 1.00 14.00 201 TYR A CA 1
ATOM 1411 C C . TYR A 1 218 ? 27.167 -38.310 6.136 1.00 14.30 201 TYR A C 1
ATOM 1412 O O . TYR A 1 218 ? 26.102 -38.342 6.769 1.00 14.70 201 TYR A O 1
ATOM 1421 N N . ARG A 1 219 ? 28.276 -38.924 6.533 1.00 13.80 202 ARG A N 1
ATOM 1422 C CA . ARG A 1 219 ? 28.451 -39.489 7.866 1.00 13.37 202 ARG A CA 1
ATOM 1423 C C . ARG A 1 219 ? 29.550 -38.673 8.527 1.00 13.89 202 ARG A C 1
ATOM 1424 O O . ARG A 1 219 ? 30.526 -38.296 7.875 1.00 14.86 202 ARG A O 1
ATOM 1432 N N . GLN A 1 220 ? 29.428 -38.420 9.821 1.00 13.53 203 GLN A N 1
ATOM 1433 C CA . GLN A 1 220 ? 30.441 -37.647 10.526 1.00 13.79 203 GLN A CA 1
ATOM 1434 C C . GLN A 1 220 ? 30.609 -38.149 11.952 1.00 14.84 203 GLN A C 1
ATOM 1435 O O . GLN A 1 220 ? 29.629 -38.464 12.624 1.00 15.14 203 GLN A O 1
ATOM 1441 N N . THR A 1 221 ? 31.853 -38.234 12.400 1.00 13.06 204 THR A N 1
ATOM 1442 C CA . THR A 1 221 ? 32.164 -38.598 13.776 1.00 13.42 204 THR A CA 1
ATOM 1443 C C . THR A 1 221 ? 33.028 -37.513 14.377 1.00 12.84 204 THR A C 1
ATOM 1444 O O . THR A 1 221 ? 33.921 -36.988 13.704 1.00 13.89 204 THR A O 1
ATOM 1448 N N . PHE A 1 222 ? 32.751 -37.172 15.633 1.00 12.56 205 PHE A N 1
ATOM 1449 C CA . PHE A 1 222 ? 33.453 -36.126 16.379 1.00 12.22 205 PHE A CA 1
ATOM 1450 C C . PHE A 1 222 ? 34.031 -36.713 17.656 1.00 12.87 205 PHE A C 1
ATOM 1451 O O . PHE A 1 222 ? 33.347 -37.435 18.390 1.00 13.44 205 PHE A O 1
ATOM 1459 N N . ALA A 1 223 ? 35.297 -36.413 17.918 1.00 12.56 206 ALA A N 1
ATOM 1460 C CA . ALA A 1 223 ? 35.897 -36.711 19.213 1.00 11.83 206 ALA A CA 1
ATOM 1461 C C . ALA A 1 223 ? 36.384 -35.408 19.813 1.00 13.04 206 ALA A C 1
ATOM 1462 O O . ALA A 1 223 ? 36.914 -34.553 19.108 1.00 13.95 206 ALA A O 1
ATOM 1464 N N . GLY A 1 224 ? 36.210 -35.252 21.118 1.00 13.09 207 GLY A N 1
ATOM 1465 C CA . GLY A 1 224 ? 36.637 -34.038 21.784 1.00 14.28 207 GLY A CA 1
ATOM 1466 C C . GLY A 1 224 ? 37.199 -34.318 23.161 1.00 14.47 207 GLY A C 1
ATOM 1467 O O . GLY A 1 224 ? 36.846 -35.306 23.802 1.00 14.86 207 GLY A O 1
ATOM 1468 N N . LEU A 1 225 ? 38.104 -33.454 23.604 1.00 14.02 208 LEU A N 1
ATOM 1469 C CA . LEU A 1 225 ? 38.660 -33.566 24.944 1.00 14.45 208 LEU A CA 1
ATOM 1470 C C . LEU A 1 225 ? 38.706 -32.158 25.474 1.00 13.85 208 LEU A C 1
ATOM 1471 O O . LEU A 1 225 ? 39.267 -31.269 24.826 1.00 16.27 208 LEU A O 1
ATOM 1476 N N . VAL A 1 226 ? 38.105 -31.932 26.644 1.00 13.99 209 VAL A N 1
ATOM 1477 C CA . VAL A 1 226 ? 38.061 -30.602 27.220 1.00 15.70 209 VAL A CA 1
ATOM 1478 C C . VAL A 1 226 ? 38.569 -30.673 28.653 1.00 17.13 209 VAL A C 1
ATOM 1479 O O . VAL A 1 226 ? 38.040 -31.424 29.481 1.00 18.48 209 VAL A O 1
ATOM 1483 N N . HIS A 1 227 ? 39.615 -29.902 28.928 1.00 17.26 210 HIS A N 1
ATOM 1484 C CA . HIS A 1 227 ? 40.210 -29.848 30.248 1.00 17.90 210 HIS A CA 1
ATOM 1485 C C . HIS A 1 227 ? 39.999 -28.476 30.842 1.00 18.36 210 HIS A C 1
ATOM 1486 O O . HIS A 1 227 ? 40.279 -27.456 30.212 1.00 19.63 210 HIS A O 1
ATOM 1493 N N . THR A 1 228 ? 39.506 -28.449 32.072 1.00 21.23 211 THR A N 1
ATOM 1494 C CA . THR A 1 228 ? 39.256 -27.187 32.735 1.00 25.52 211 THR A CA 1
ATOM 1495 C C . THR A 1 228 ? 40.126 -27.096 33.981 1.00 30.64 211 THR A C 1
ATOM 1496 O O . THR A 1 228 ? 39.993 -27.897 34.903 1.00 30.86 211 THR A O 1
ATOM 1500 N N . LEU A 1 229 ? 41.041 -26.134 33.983 1.00 24.86 212 LEU A N 1
ATOM 1501 C CA . LEU A 1 229 ? 41.949 -25.936 35.099 1.00 27.73 212 LEU A CA 1
ATOM 1502 C C . LEU A 1 229 ? 41.570 -24.673 35.849 1.00 29.11 212 LEU A C 1
ATOM 1503 O O . LEU A 1 229 ? 41.759 -23.568 35.355 1.00 28.58 212 LEU A O 1
ATOM 1508 N N . ASP A 1 230 ? 41.038 -24.842 37.052 1.00 29.60 213 ASP A N 1
ATOM 1509 C CA . ASP A 1 230 ? 40.696 -23.705 37.887 1.00 35.31 213 ASP A CA 1
ATOM 1510 C C . ASP A 1 230 ? 41.843 -23.438 38.852 1.00 30.04 213 ASP A C 1
ATOM 1511 O O . ASP A 1 230 ? 42.179 -24.291 39.669 1.00 31.95 213 ASP A O 1
ATOM 1516 N N . LEU A 1 231 ? 42.451 -22.259 38.751 1.00 35.34 214 LEU A N 1
ATOM 1517 C CA . LEU A 1 231 ? 43.539 -21.888 39.647 1.00 40.77 214 LEU A CA 1
ATOM 1518 C C . LEU A 1 231 ? 43.002 -21.054 40.811 1.00 35.83 214 LEU A C 1
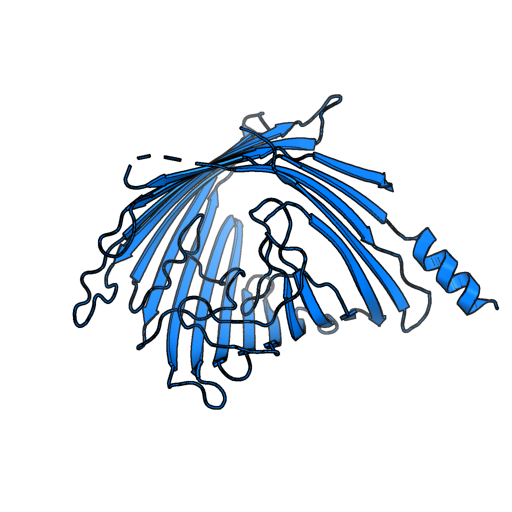ATOM 1519 O O . LEU A 1 231 ? 43.728 -20.745 41.754 1.00 48.29 214 LEU A O 1
ATOM 1524 N N . GLY A 1 232 ? 41.719 -20.709 40.749 1.00 39.46 215 GLY A N 1
ATOM 1525 C CA . GLY A 1 232 ? 41.100 -19.903 41.785 1.00 39.64 215 GLY A CA 1
ATOM 1526 C C . GLY A 1 232 ? 41.775 -18.553 41.952 1.00 66.75 215 GLY A C 1
ATOM 1527 O O . GLY A 1 232 ? 42.275 -17.972 40.985 1.00 42.06 215 GLY A O 1
ATOM 1528 N N . ARG A 1 235 ? 41.028 -17.043 38.042 1.00 36.94 218 ARG A N 1
ATOM 1529 C CA . ARG A 1 235 ? 42.112 -17.455 37.156 1.00 33.04 218 ARG A CA 1
ATOM 1530 C C . ARG A 1 235 ? 41.922 -18.899 36.704 1.00 30.84 218 ARG A C 1
ATOM 1531 O O . ARG A 1 235 ? 41.954 -19.823 37.517 1.00 35.54 218 ARG A O 1
ATOM 1535 N N . SER A 1 236 ? 41.727 -19.096 35.406 1.00 29.02 219 SER A N 1
ATOM 1536 C CA . SER A 1 236 ? 41.443 -20.430 34.909 1.00 27.21 219 SER A CA 1
ATOM 1537 C C . SER A 1 236 ? 41.846 -20.590 33.453 1.00 28.15 219 SER A C 1
ATOM 1538 O O . SER A 1 236 ? 41.944 -19.609 32.711 1.00 27.88 219 SER A O 1
ATOM 1541 N N . LEU A 1 237 ? 42.082 -21.836 33.056 1.00 24.19 220 LEU A N 1
ATOM 1542 C CA . LEU A 1 237 ? 42.435 -22.158 31.683 1.00 24.74 220 LEU A CA 1
ATOM 1543 C C . LEU A 1 237 ? 41.610 -23.340 31.221 1.00 22.87 220 LEU A C 1
ATOM 1544 O O . LEU A 1 237 ? 41.654 -24.418 31.824 1.00 24.14 220 LEU A O 1
ATOM 1549 N N . LYS A 1 238 ? 40.849 -23.131 30.154 1.00 19.95 221 LYS A N 1
ATOM 1550 C CA . LYS A 1 238 ? 40.099 -24.200 29.515 1.00 19.04 221 LYS A CA 1
ATOM 1551 C C . LYS A 1 238 ? 40.816 -24.563 28.224 1.00 17.95 221 LYS A C 1
ATOM 1552 O O . LYS A 1 238 ? 41.152 -23.686 27.415 1.00 19.32 221 LYS A O 1
ATOM 1558 N N . SER A 1 239 ? 41.052 -25.856 28.033 1.00 16.78 222 SER A N 1
ATOM 1559 C CA . SER A 1 239 ? 41.682 -26.351 26.812 1.00 16.05 222 SER A CA 1
ATOM 1560 C C . SER A 1 239 ? 40.686 -27.252 26.115 1.00 15.43 222 SER A C 1
ATOM 1561 O O . SER A 1 239 ? 40.230 -28.238 26.699 1.00 17.76 222 SER A O 1
ATOM 1564 N N . ASP A 1 240 ? 40.354 -26.922 24.869 1.00 13.99 223 ASP A N 1
ATOM 1565 C CA . ASP A 1 240 ? 39.245 -27.553 24.148 1.00 14.31 223 ASP A CA 1
ATOM 1566 C C . ASP A 1 240 ? 39.789 -28.073 22.814 1.00 14.39 223 ASP A C 1
ATOM 1567 O O . ASP A 1 240 ? 40.125 -27.289 21.928 1.00 15.19 223 ASP A O 1
ATOM 1572 N N . LEU A 1 241 ? 39.912 -29.394 22.705 1.00 13.42 224 LEU A N 1
ATOM 1573 C CA . LEU A 1 241 ? 40.450 -30.045 21.506 1.00 13.45 224 LEU A CA 1
ATOM 1574 C C . LEU A 1 241 ? 39.344 -30.789 20.773 1.00 13.65 224 LEU A C 1
ATOM 1575 O O . LEU A 1 241 ? 38.563 -31.518 21.391 1.00 13.65 224 LEU A O 1
ATOM 1580 N N . ARG A 1 242 ? 39.309 -30.641 19.451 1.00 13.05 225 ARG A N 1
ATOM 1581 C CA . ARG A 1 242 ? 38.224 -31.190 18.636 1.00 12.32 225 ARG A CA 1
ATOM 1582 C C . ARG A 1 242 ? 38.763 -31.858 17.398 1.00 13.26 225 ARG A C 1
ATOM 1583 O O . ARG A 1 242 ? 39.671 -31.340 16.745 1.00 14.17 225 ARG A O 1
ATOM 1591 N N . PHE A 1 243 ? 38.191 -32.995 17.041 1.00 12.72 226 PHE A N 1
ATOM 1592 C CA . PHE A 1 243 ? 38.549 -33.615 15.774 1.00 12.24 226 PHE A CA 1
ATOM 1593 C C . PHE A 1 243 ? 37.342 -34.305 15.175 1.00 13.57 226 PHE A C 1
ATOM 1594 O O . PHE A 1 243 ? 36.712 -35.130 15.836 1.00 14.58 226 PHE A O 1
ATOM 1602 N N . ALA A 1 244 ? 36.995 -33.967 13.934 1.00 11.87 227 ALA A N 1
ATOM 1603 C CA . ALA A 1 244 ? 35.842 -34.577 13.281 1.00 13.41 227 ALA A CA 1
ATOM 1604 C C . ALA A 1 244 ? 36.212 -35.025 11.888 1.00 14.84 227 ALA A C 1
ATOM 1605 O O . ALA A 1 244 ? 36.909 -34.308 11.161 1.00 16.05 227 ALA A O 1
ATOM 1607 N N . ARG A 1 245 ? 35.750 -36.209 11.507 1.00 13.06 228 ARG A N 1
ATOM 1608 C CA . ARG A 1 245 ? 35.960 -36.723 10.153 1.00 13.43 228 ARG A CA 1
ATOM 1609 C C . ARG A 1 245 ? 34.621 -37.027 9.523 1.00 13.99 228 ARG A C 1
ATOM 1610 O O . ARG A 1 245 ? 33.722 -37.554 10.180 1.00 15.12 228 ARG A O 1
ATOM 1615 N N . ALA A 1 246 ? 34.489 -36.702 8.237 1.00 13.92 229 ALA A N 1
ATOM 1616 C CA . ALA A 1 246 ? 33.262 -36.962 7.506 1.00 14.31 229 ALA A CA 1
ATOM 1617 C C . ALA A 1 246 ? 33.550 -37.660 6.183 1.00 13.46 229 ALA A C 1
ATOM 1618 O O . ALA A 1 246 ? 34.591 -37.451 5.558 1.00 15.23 229 ALA A O 1
ATOM 1620 N N . SER A 1 247 ? 32.596 -38.475 5.746 1.00 13.69 230 SER A N 1
ATOM 1621 C CA . SER A 1 247 ? 32.643 -39.132 4.451 1.00 13.14 230 SER A CA 1
ATOM 1622 C C . SER A 1 247 ? 31.224 -39.143 3.892 1.00 12.93 230 SER A C 1
ATOM 1623 O O . SER A 1 247 ? 30.282 -38.692 4.563 1.00 14.67 230 SER A O 1
ATOM 1626 N N . GLU A 1 248 ? 31.062 -39.627 2.665 1.00 15.10 231 GLU A N 1
ATOM 1627 C CA . GLU A 1 248 ? 29.741 -39.627 2.044 1.00 15.45 231 GLU A CA 1
ATOM 1628 C C . GLU A 1 248 ? 28.823 -40.694 2.655 1.00 18.36 231 GLU A C 1
ATOM 1629 O O . GLU A 1 248 ? 29.294 -41.669 3.248 1.00 19.95 231 GLU A O 1
ATOM 1635 N N . ASP A 1 249 ? 27.515 -40.482 2.519 1.00 15.34 232 ASP A N 1
ATOM 1636 C CA . ASP A 1 249 ? 26.537 -41.488 2.897 1.00 15.34 232 ASP A CA 1
ATOM 1637 C C . ASP A 1 249 ? 25.653 -41.859 1.720 1.00 16.33 232 ASP A C 1
ATOM 1638 O O . ASP A 1 249 ? 25.338 -41.022 0.875 1.00 18.34 232 ASP A O 1
ATOM 1643 N N . GLY A 1 250 ? 25.240 -43.121 1.680 1.00 20.35 233 GLY A N 1
ATOM 1644 C CA . GLY A 1 250 ? 24.341 -43.583 0.641 1.00 23.34 233 GLY A CA 1
ATOM 1645 C C . GLY A 1 250 ? 24.931 -43.376 -0.742 1.00 22.79 233 GLY A C 1
ATOM 1646 O O . GLY A 1 250 ? 26.087 -43.712 -0.988 1.00 26.67 233 GLY A O 1
ATOM 1647 N N . GLY A 1 251 ? 24.145 -42.791 -1.636 1.00 23.87 234 GLY A N 1
ATOM 1648 C CA . GLY A 1 251 ? 24.571 -42.643 -3.016 1.00 24.68 234 GLY A CA 1
ATOM 1649 C C . GLY A 1 251 ? 25.217 -41.301 -3.302 1.00 23.31 234 GLY A C 1
ATOM 1650 O O . GLY A 1 251 ? 25.487 -40.977 -4.456 1.00 25.96 234 GLY A O 1
ATOM 1651 N N . PHE A 1 252 ? 25.468 -40.514 -2.259 1.00 19.61 235 PHE A N 1
ATOM 1652 C CA . PHE A 1 252 ? 26.057 -39.198 -2.459 1.00 18.98 235 PHE A CA 1
ATOM 1653 C C . PHE A 1 252 ? 27.457 -39.328 -3.049 1.00 19.74 235 PHE A C 1
ATOM 1654 O O . PHE A 1 252 ? 28.153 -40.317 -2.819 1.00 19.73 235 PHE A O 1
ATOM 1662 N N . ARG A 1 253 ? 27.863 -38.319 -3.804 1.00 17.97 236 ARG A N 1
ATOM 1663 C CA . ARG A 1 253 ? 29.201 -38.301 -4.382 1.00 17.18 236 ARG A CA 1
ATOM 1664 C C . ARG A 1 253 ? 30.236 -38.426 -3.267 1.00 16.05 236 ARG A C 1
ATOM 1665 O O . ARG A 1 253 ? 29.988 -38.045 -2.116 1.00 16.78 236 ARG A O 1
ATOM 1673 N N . GLU A 1 254 ? 31.416 -38.930 -3.613 1.00 18.46 237 GLU A N 1
ATOM 1674 C CA . GLU A 1 254 ? 32.444 -39.112 -2.601 1.00 17.17 237 GLU A CA 1
ATOM 1675 C C . GLU A 1 254 ? 32.786 -37.817 -1.880 1.00 17.14 237 GLU A C 1
ATOM 1676 O O . GLU A 1 254 ? 32.931 -36.761 -2.504 1.00 20.28 237 GLU A O 1
ATOM 1682 N N . LEU A 1 255 ? 32.930 -37.927 -0.564 1.00 15.81 238 LEU A N 1
ATOM 1683 C CA . LEU A 1 255 ? 33.214 -36.795 0.298 1.00 15.56 238 LEU A CA 1
ATOM 1684 C C . LEU A 1 255 ? 34.304 -37.196 1.267 1.00 15.88 238 LEU A C 1
ATOM 1685 O O . LEU A 1 255 ? 34.295 -38.321 1.776 1.00 16.80 238 LEU A O 1
ATOM 1690 N N . ASP A 1 256 ? 35.257 -36.301 1.507 1.00 16.62 239 ASP A N 1
ATOM 1691 C CA . ASP A 1 256 ? 36.288 -36.531 2.519 1.00 19.33 239 ASP A CA 1
ATOM 1692 C C . ASP A 1 256 ? 36.610 -35.209 3.205 1.00 15.96 239 ASP A C 1
ATOM 1693 O O . ASP A 1 256 ? 37.135 -34.295 2.573 1.00 17.88 239 ASP A O 1
ATOM 1698 N N . ASN A 1 257 ? 36.333 -35.119 4.498 1.00 14.58 240 ASN A N 1
ATOM 1699 C CA . ASN A 1 257 ? 36.696 -33.934 5.258 1.00 13.38 240 ASN A CA 1
ATOM 1700 C C . ASN A 1 257 ? 37.231 -34.313 6.621 1.00 15.75 240 ASN A C 1
ATOM 1701 O O . ASN A 1 257 ? 36.732 -35.255 7.241 1.00 14.25 240 ASN A O 1
ATOM 1706 N N . ARG A 1 258 ? 38.248 -33.592 7.071 1.00 13.25 241 ARG A N 1
ATOM 1707 C CA . ARG A 1 258 ? 38.692 -33.646 8.467 1.00 13.97 241 ARG A CA 1
ATOM 1708 C C . ARG A 1 258 ? 38.777 -32.224 8.992 1.00 14.97 241 ARG A C 1
ATOM 1709 O O . ARG A 1 258 ? 39.109 -31.290 8.249 1.00 15.77 241 ARG A O 1
ATOM 1717 N N . ALA A 1 259 ? 38.487 -32.051 10.277 1.00 14.19 242 ALA A N 1
ATOM 1718 C CA . ALA A 1 259 ? 38.598 -30.742 10.904 1.00 14.18 242 ALA A CA 1
ATOM 1719 C C . ALA A 1 259 ? 39.150 -30.900 12.308 1.00 14.62 242 ALA A C 1
ATOM 1720 O O . ALA A 1 259 ? 38.543 -31.565 13.149 1.00 14.58 242 ALA A O 1
ATOM 1722 N N . PHE A 1 260 ? 40.312 -30.307 12.540 1.00 13.18 243 PHE A N 1
ATOM 1723 C CA . PHE A 1 260 ? 40.926 -30.234 13.865 1.00 12.60 243 PHE A CA 1
ATOM 1724 C C . PHE A 1 260 ? 40.765 -28.826 14.413 1.00 12.76 243 PHE A C 1
ATOM 1725 O O . PHE A 1 260 ? 40.954 -27.846 13.693 1.00 14.50 243 PHE A O 1
ATOM 1733 N N . GLY A 1 261 ? 40.426 -28.725 15.697 1.00 12.76 244 GLY A N 1
ATOM 1734 C CA . GLY A 1 261 ? 40.358 -27.442 16.364 1.00 13.83 244 GLY A CA 1
ATOM 1735 C C . GLY A 1 261 ? 40.945 -27.515 17.759 1.00 13.23 244 GLY A C 1
ATOM 1736 O O . GLY A 1 261 ? 40.839 -28.531 18.444 1.00 14.16 244 GLY A O 1
ATOM 1737 N N . ALA A 1 262 ? 41.585 -26.423 18.163 1.00 14.00 245 ALA A N 1
ATOM 1738 C CA . ALA A 1 262 ? 42.055 -26.282 19.536 1.00 13.84 245 ALA A CA 1
ATOM 1739 C C . ALA A 1 262 ? 41.759 -24.863 19.994 1.00 15.89 245 ALA A C 1
ATOM 1740 O O . ALA A 1 262 ? 42.070 -23.899 19.297 1.00 16.51 245 ALA A O 1
ATOM 1742 N N . LEU A 1 263 ? 41.132 -24.733 21.158 1.00 14.94 246 LEU A N 1
ATOM 1743 C CA . LEU A 1 263 ? 40.809 -23.421 21.700 1.00 16.07 246 LEU A CA 1
ATOM 1744 C C . LEU A 1 263 ? 41.210 -23.399 23.156 1.00 14.68 246 LEU A C 1
ATOM 1745 O O . LEU A 1 263 ? 40.771 -24.228 23.940 1.00 16.07 246 LEU A O 1
ATOM 1750 N N . PHE A 1 264 ? 42.078 -22.454 23.483 1.00 15.18 247 PHE A N 1
ATOM 1751 C CA . PHE A 1 264 ? 42.574 -22.287 24.835 1.00 16.08 247 PHE A CA 1
ATOM 1752 C C . PHE A 1 264 ? 42.027 -20.970 25.360 1.00 16.95 247 PHE A C 1
ATOM 1753 O O . PHE A 1 264 ? 42.286 -19.907 24.789 1.00 17.53 247 PHE A O 1
ATOM 1761 N N . SER A 1 265 ? 41.249 -21.055 26.440 1.00 17.03 248 SER A N 1
ATOM 1762 C CA . SER A 1 265 ? 40.551 -19.899 26.998 1.00 17.95 248 SER A CA 1
ATOM 1763 C C . SER A 1 265 ? 41.061 -19.603 28.403 1.00 19.15 248 SER A C 1
ATOM 1764 O O . SER A 1 265 ? 40.868 -20.393 29.328 1.00 20.74 248 SER A O 1
ATOM 1767 N N . LEU A 1 266 ? 41.723 -18.459 28.542 1.00 19.99 249 LEU A N 1
ATOM 1768 C CA . LEU A 1 266 ? 42.332 -18.050 29.796 1.00 21.76 249 LEU A CA 1
ATOM 1769 C C . LEU A 1 266 ? 41.478 -16.967 30.428 1.00 25.31 249 LEU A C 1
ATOM 1770 O O . LEU A 1 266 ? 41.159 -15.963 29.796 1.00 25.22 249 LEU A O 1
ATOM 1775 N N . ARG A 1 267 ? 41.095 -17.171 31.680 1.00 23.65 250 ARG A N 1
ATOM 1776 C CA . ARG A 1 267 ? 40.389 -16.134 32.412 1.00 27.56 250 ARG A CA 1
ATOM 1777 C C . ARG A 1 267 ? 41.333 -15.561 33.456 1.00 29.64 250 ARG A C 1
ATOM 1778 O O . ARG A 1 267 ? 41.984 -16.304 34.192 1.00 30.45 250 ARG A O 1
ATOM 1786 N N . LEU A 1 268 ? 41.424 -14.236 33.499 1.00 28.04 251 LEU A N 1
ATOM 1787 C CA . LEU A 1 268 ? 42.263 -13.556 34.470 1.00 35.86 251 LEU A CA 1
ATOM 1788 C C . LEU A 1 268 ? 41.473 -12.399 35.055 1.00 41.09 251 LEU A C 1
ATOM 1789 O O . LEU A 1 268 ? 41.512 -11.286 34.537 1.00 35.53 251 LEU A O 1
ATOM 1794 N N . GLY A 1 269 ? 40.747 -12.665 36.134 1.00 34.98 252 GLY A N 1
ATOM 1795 C CA . GLY A 1 269 ? 39.910 -11.646 36.733 1.00 33.28 252 GLY A CA 1
ATOM 1796 C C . GLY A 1 269 ? 38.791 -11.255 35.792 1.00 30.86 252 GLY A C 1
ATOM 1797 O O . GLY A 1 269 ? 38.033 -12.103 35.322 1.00 30.98 252 GLY A O 1
ATOM 1798 N N . ALA A 1 270 ? 38.696 -9.964 35.497 1.00 27.38 253 ALA A N 1
ATOM 1799 C CA . ALA A 1 270 ? 37.641 -9.470 34.629 1.00 23.61 253 ALA A CA 1
ATOM 1800 C C . ALA A 1 270 ? 38.015 -9.627 33.155 1.00 18.72 253 ALA A C 1
ATOM 1801 O O . ALA A 1 270 ? 37.167 -9.435 32.281 1.00 22.98 253 ALA A O 1
ATOM 1803 N N . HIS A 1 271 ? 39.269 -10.008 32.910 1.00 22.39 254 HIS A N 1
ATOM 1804 C CA . HIS A 1 271 ? 39.793 -10.214 31.557 1.00 19.10 254 HIS A CA 1
ATOM 1805 C C . HIS A 1 271 ? 39.683 -11.663 31.130 1.00 20.70 254 HIS A C 1
ATOM 1806 O O . HIS A 1 271 ? 39.796 -12.581 31.946 1.00 23.02 254 HIS A O 1
ATOM 1813 N N . ALA A 1 272 ? 39.497 -11.861 29.838 1.00 18.28 255 ALA A N 1
ATOM 1814 C CA . ALA A 1 272 ? 39.554 -13.193 29.264 1.00 19.71 255 ALA A CA 1
ATOM 1815 C C . ALA A 1 272 ? 40.271 -13.103 27.926 1.00 19.39 255 ALA A C 1
ATOM 1816 O O . ALA A 1 272 ? 40.033 -12.179 27.139 1.00 18.28 255 ALA A O 1
ATOM 1818 N N . VAL A 1 273 ? 41.177 -14.043 27.682 1.00 19.20 256 VAL A N 1
ATOM 1819 C CA . VAL A 1 273 ? 41.887 -14.105 26.415 1.00 18.91 256 VAL A CA 1
ATOM 1820 C C . VAL A 1 273 ? 41.800 -15.525 25.899 1.00 21.04 256 VAL A C 1
ATOM 1821 O O . VAL A 1 273 ? 42.013 -16.472 26.652 1.00 23.00 256 VAL A O 1
ATOM 1825 N N . ALA A 1 274 ? 41.465 -15.682 24.619 1.00 17.90 257 ALA A N 1
ATOM 1826 C CA . ALA A 1 274 ? 41.409 -17.017 24.035 1.00 17.21 257 ALA A CA 1
ATOM 1827 C C . ALA A 1 274 ? 42.238 -17.067 22.765 1.00 17.84 257 ALA A C 1
ATOM 1828 O O . ALA A 1 274 ? 42.314 -16.094 22.012 1.00 18.12 257 ALA A O 1
ATOM 1830 N N . ALA A 1 275 ? 42.873 -18.209 22.543 1.00 16.31 258 ALA A N 1
ATOM 1831 C CA . ALA A 1 275 ? 43.641 -18.425 21.328 1.00 18.41 258 ALA A CA 1
ATOM 1832 C C . ALA A 1 275 ? 43.175 -19.724 20.709 1.00 17.15 258 ALA A C 1
ATOM 1833 O O . ALA A 1 275 ? 43.058 -20.748 21.383 1.00 16.96 258 ALA A O 1
ATOM 1834 N N . GLY A 1 276 ? 42.887 -19.673 19.413 1.00 15.68 259 GLY A N 1
ATOM 1835 C CA . GLY A 1 276 ? 42.346 -20.821 18.711 1.00 15.84 259 GLY A CA 1
ATOM 1836 C C . GLY A 1 276 ? 43.159 -21.168 17.477 1.00 15.85 259 GLY A C 1
ATOM 1837 O O . GLY A 1 276 ? 43.771 -20.307 16.847 1.00 16.64 259 GLY A O 1
ATOM 1838 N N . TYR A 1 277 ? 43.150 -22.445 17.135 1.00 14.56 260 TYR A N 1
ATOM 1839 C CA . TYR A 1 277 ? 43.768 -22.923 15.904 1.00 13.98 260 TYR A CA 1
ATOM 1840 C C . TYR A 1 277 ? 42.824 -23.912 15.262 1.00 14.63 260 TYR A C 1
ATOM 1841 O O . TYR A 1 277 ? 42.237 -24.753 15.944 1.00 15.04 260 TYR A O 1
ATOM 1850 N N . GLN A 1 278 ? 42.683 -23.825 13.941 1.00 13.91 261 GLN A N 1
ATOM 1851 C CA . GLN A 1 278 ? 41.788 -24.715 13.223 1.00 13.93 261 GLN A CA 1
ATOM 1852 C C . GLN A 1 278 ? 42.414 -25.142 11.911 1.00 13.60 261 GLN A C 1
ATOM 1853 O O . GLN A 1 278 ? 43.005 -24.329 11.207 1.00 15.67 261 GLN A O 1
ATOM 1859 N N . ARG A 1 279 ? 42.286 -26.425 11.587 1.00 14.40 262 ARG A N 1
ATOM 1860 C CA . ARG A 1 279 ? 42.834 -26.949 10.339 1.00 14.42 262 ARG A CA 1
ATOM 1861 C C . ARG A 1 279 ? 41.818 -27.844 9.672 1.00 16.09 262 ARG A C 1
ATOM 1862 O O . ARG A 1 279 ? 41.418 -28.875 10.218 1.00 14.94 262 ARG A O 1
ATOM 1866 N N . ILE A 1 280 ? 41.392 -27.433 8.485 1.00 15.13 263 ILE A N 1
ATOM 1867 C CA . ILE A 1 280 ? 40.489 -28.214 7.663 1.00 15.41 263 ILE A CA 1
ATOM 1868 C C . ILE A 1 280 ? 41.320 -28.949 6.619 1.00 14.68 263 ILE A C 1
ATOM 1869 O O . ILE A 1 280 ? 42.239 -28.365 6.041 1.00 16.71 263 ILE A O 1
ATOM 1874 N N . SER A 1 281 ? 41.011 -30.217 6.368 1.00 13.56 264 SER A N 1
ATOM 1875 C CA . SER A 1 281 ? 41.728 -30.957 5.327 1.00 14.97 264 SER A CA 1
ATOM 1876 C C . SER A 1 281 ? 40.841 -31.978 4.637 1.00 15.79 264 SER A C 1
ATOM 1877 O O . SER A 1 281 ? 39.725 -32.254 5.070 1.00 14.34 264 SER A O 1
ATOM 1880 N N . GLY A 1 282 ? 41.348 -32.542 3.545 1.00 18.42 265 GLY A N 1
ATOM 1881 C CA . GLY A 1 282 ? 40.546 -33.396 2.694 1.00 18.77 265 GLY A CA 1
ATOM 1882 C C . GLY A 1 282 ? 40.110 -32.650 1.449 1.00 20.23 265 GLY A C 1
ATOM 1883 O O . GLY A 1 282 ? 40.434 -31.471 1.274 1.00 19.92 265 GLY A O 1
ATOM 1884 N N . ASP A 1 283 ? 39.366 -33.326 0.583 1.00 20.38 266 ASP A N 1
ATOM 1885 C CA . ASP A 1 283 ? 38.896 -32.710 -0.652 1.00 21.18 266 ASP A CA 1
ATOM 1886 C C . ASP A 1 283 ? 37.731 -31.746 -0.430 1.00 17.68 266 ASP A C 1
ATOM 1887 O O . ASP A 1 283 ? 37.421 -30.920 -1.295 1.00 21.51 266 ASP A O 1
ATOM 1892 N N . ASP A 1 284 ? 37.090 -31.852 0.729 1.00 16.71 267 ASP A N 1
ATOM 1893 C CA . ASP A 1 284 ? 35.843 -31.144 0.964 1.00 17.02 267 ASP A CA 1
ATOM 1894 C C . ASP A 1 284 ? 35.913 -30.239 2.182 1.00 13.37 267 ASP A C 1
ATOM 1895 O O . ASP A 1 284 ? 36.748 -30.427 3.068 1.00 15.62 267 ASP A O 1
ATOM 1900 N N . PRO A 1 285 ? 35.044 -29.223 2.218 1.00 14.04 268 PRO A N 1
ATOM 1901 C CA . PRO A 1 285 ? 34.957 -28.323 3.367 1.00 13.24 268 PRO A CA 1
ATOM 1902 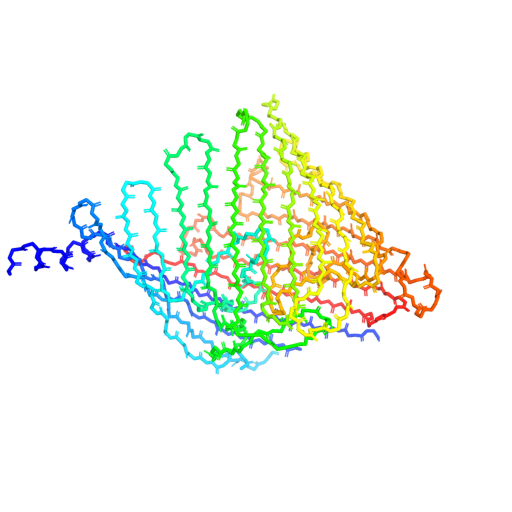C C . PRO A 1 285 ? 34.212 -29.016 4.506 1.00 13.51 268 PRO A C 1
ATOM 1903 O O . PRO A 1 285 ? 33.726 -30.145 4.349 1.00 13.67 268 PRO A O 1
ATOM 1907 N N . TYR A 1 286 ? 34.118 -28.350 5.654 1.00 12.50 269 TYR A N 1
ATOM 1908 C CA . TYR A 1 286 ? 33.496 -28.975 6.819 1.00 12.89 269 TYR A CA 1
ATOM 1909 C C . TYR A 1 286 ? 31.985 -29.104 6.653 1.00 11.78 269 TYR A C 1
ATOM 1910 O O . TYR A 1 286 ? 31.293 -28.107 6.493 1.00 13.22 269 TYR A O 1
ATOM 1919 N N . PRO A 1 287 ? 31.471 -30.336 6.694 1.00 11.65 270 PRO A N 1
ATOM 1920 C CA . PRO A 1 287 ? 30.032 -30.473 6.476 1.00 12.96 270 PRO A CA 1
ATOM 1921 C C . PRO A 1 287 ? 29.243 -30.271 7.756 1.00 12.92 270 PRO A C 1
ATOM 1922 O O . PRO A 1 287 ? 29.691 -30.629 8.849 1.00 13.21 270 PRO A O 1
ATOM 1926 N N . TYR A 1 288 ? 28.060 -29.680 7.593 1.00 11.23 271 TYR A N 1
ATOM 1927 C CA . TYR A 1 288 ? 27.082 -29.536 8.668 1.00 11.45 271 TYR A CA 1
ATOM 1928 C C . TYR A 1 288 ? 25.749 -29.216 8.044 1.00 11.43 271 TYR A C 1
ATOM 1929 O O . TYR A 1 288 ? 25.677 -28.853 6.875 1.00 12.62 271 TYR A O 1
ATOM 1938 N N . ILE A 1 289 ? 24.684 -29.319 8.835 1.00 11.76 272 ILE A N 1
ATOM 1939 C CA . ILE A 1 289 ? 23.356 -29.038 8.329 1.00 13.81 272 ILE A CA 1
ATOM 1940 C C . ILE A 1 289 ? 23.232 -27.555 7.958 1.00 12.52 272 ILE A C 1
ATOM 1941 O O . ILE A 1 289 ? 23.530 -26.668 8.758 1.00 12.49 272 ILE A O 1
ATOM 1946 N N . ALA A 1 290 ? 22.841 -27.283 6.712 1.00 13.84 273 ALA A N 1
ATOM 1947 C CA . ALA A 1 290 ? 22.699 -25.899 6.267 1.00 13.24 273 ALA A CA 1
ATOM 1948 C C . ALA A 1 290 ? 21.701 -25.156 7.146 1.00 13.10 273 ALA A C 1
ATOM 1949 O O . ALA A 1 290 ? 20.630 -25.700 7.460 1.00 14.93 273 ALA A O 1
ATOM 1951 N N . GLY A 1 291 ? 22.056 -23.936 7.533 1.00 13.10 274 GLY A N 1
ATOM 1952 C CA . GLY A 1 291 ? 21.181 -23.140 8.379 1.00 13.19 274 GLY A CA 1
ATOM 1953 C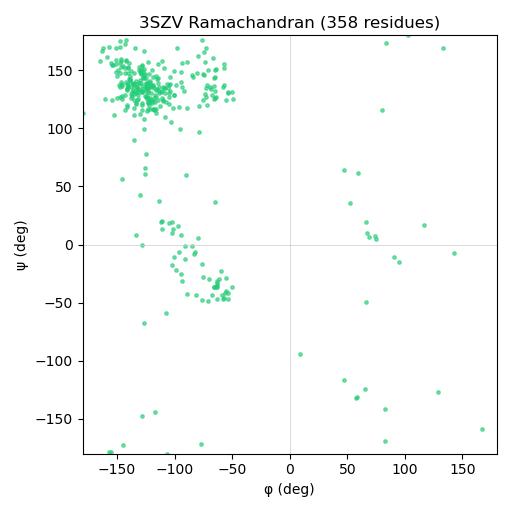 C . GLY A 1 291 ? 21.512 -23.267 9.851 1.00 14.55 274 GLY A C 1
ATOM 1954 O O . GLY A 1 291 ? 21.039 -22.455 10.662 1.00 16.60 274 GLY A O 1
ATOM 1955 N N . SER A 1 292 ? 22.307 -24.278 10.195 1.00 12.60 275 SER A N 1
ATOM 1956 C CA . SER A 1 292 ? 22.640 -24.547 11.597 1.00 12.42 275 SER A CA 1
ATOM 1957 C C . SER A 1 292 ? 24.078 -24.141 11.918 1.00 13.73 275 SER A C 1
ATOM 1958 O O . SER A 1 292 ? 24.792 -23.623 11.054 1.00 14.81 275 SER A O 1
ATOM 1961 N N . ASP A 1 293 ? 24.505 -24.335 13.160 1.00 12.37 276 ASP A N 1
ATOM 1962 C CA . ASP A 1 293 ? 25.823 -23.866 13.591 1.00 12.20 276 ASP A CA 1
ATOM 1963 C C . ASP A 1 293 ? 26.843 -25.003 13.601 1.00 11.70 276 ASP A C 1
ATOM 1964 O O . ASP A 1 293 ? 26.603 -26.051 14.212 1.00 12.90 276 ASP A O 1
ATOM 1969 N N . PRO A 1 294 ? 27.992 -24.801 12.956 1.00 10.67 277 PRO A N 1
ATOM 1970 C CA . PRO A 1 294 ? 29.031 -25.836 12.983 1.00 11.19 277 PRO A CA 1
ATOM 1971 C C . PRO A 1 294 ? 29.815 -25.765 14.282 1.00 11.11 277 PRO A C 1
ATOM 1972 O O . PRO A 1 294 ? 30.032 -24.666 14.812 1.00 12.80 277 PRO A O 1
ATOM 1976 N N . TYR A 1 295 ? 30.282 -26.916 14.774 1.00 11.23 278 TYR A N 1
ATOM 1977 C CA . TYR A 1 295 ? 30.995 -26.947 16.049 1.00 11.51 278 TYR A CA 1
ATOM 1978 C C . TYR A 1 295 ? 32.495 -26.745 15.834 1.00 12.37 278 TYR A C 1
ATOM 1979 O O . TYR A 1 295 ? 33.324 -27.583 16.216 1.00 11.87 278 TYR A O 1
ATOM 1988 N N . LEU A 1 296 ? 32.820 -25.596 15.249 1.00 11.76 279 LEU A N 1
ATOM 1989 C CA . LEU A 1 296 ? 34.199 -25.247 14.899 1.00 11.76 279 LEU A CA 1
ATOM 1990 C C . LEU A 1 296 ? 34.697 -24.164 15.828 1.00 11.34 279 LEU A C 1
ATOM 1991 O O . LEU A 1 296 ? 33.983 -23.197 16.094 1.00 12.73 279 LEU A O 1
ATOM 1996 N N . VAL A 1 297 ? 35.913 -24.320 16.336 1.00 11.25 280 VAL A N 1
ATOM 1997 C CA . VAL A 1 297 ? 36.426 -23.341 17.292 1.00 11.99 280 VAL A CA 1
ATOM 1998 C C . VAL A 1 297 ? 36.542 -21.940 16.698 1.00 11.85 280 VAL A C 1
ATOM 1999 O O . VAL A 1 297 ? 36.433 -20.954 17.431 1.00 13.43 280 VAL A O 1
ATOM 2003 N N . ASN A 1 298 ? 36.786 -21.840 15.384 1.00 11.69 281 ASN A N 1
ATOM 2004 C CA . ASN A 1 298 ? 36.928 -20.533 14.757 1.00 11.87 281 ASN A CA 1
ATOM 2005 C C . ASN A 1 298 ? 35.695 -20.069 13.974 1.00 13.28 281 ASN A C 1
ATOM 2006 O O . ASN A 1 298 ? 35.779 -19.170 13.141 1.00 14.24 281 ASN A O 1
ATOM 2011 N N . PHE A 1 299 ? 34.542 -20.669 14.272 1.00 13.53 282 PHE A N 1
ATOM 2012 C CA . PHE A 1 299 ? 33.264 -20.198 13.737 1.00 13.59 282 PHE A CA 1
ATOM 2013 C C . PHE A 1 299 ? 32.832 -18.986 14.553 1.00 12.59 282 PHE A C 1
ATOM 2014 O O . PHE A 1 299 ? 32.643 -19.077 15.774 1.00 14.29 282 PHE A O 1
ATOM 2022 N N . ILE A 1 300 ? 32.699 -17.855 13.869 1.00 13.44 283 ILE A N 1
ATOM 2023 C CA . ILE A 1 300 ? 32.435 -16.578 14.519 1.00 12.17 283 ILE A CA 1
ATOM 2024 C C . ILE A 1 300 ? 31.228 -15.872 13.884 1.00 15.58 283 ILE A C 1
ATOM 2025 O O . ILE A 1 300 ? 30.286 -16.558 13.467 1.00 17.10 283 ILE A O 1
ATOM 2030 N N . GLN A 1 301 ? 31.209 -14.538 13.830 1.00 13.81 284 GLN A N 1
ATOM 2031 C CA . GLN A 1 301 ? 29.960 -13.858 13.488 1.00 15.42 284 GLN A CA 1
ATOM 2032 C C . GLN A 1 301 ? 29.481 -14.190 12.087 1.00 18.25 284 GLN A C 1
ATOM 2033 O O . GLN A 1 301 ? 28.303 -14.501 11.875 1.00 19.55 284 GLN A O 1
ATOM 2039 N N . ILE A 1 302 ? 30.391 -14.125 11.130 1.00 17.80 285 ILE A N 1
ATOM 2040 C CA . ILE A 1 302 ? 30.025 -14.389 9.743 1.00 18.99 285 ILE A CA 1
ATOM 2041 C C . ILE A 1 302 ? 30.562 -15.738 9.274 1.00 20.25 285 ILE A C 1
ATOM 2042 O O . ILE A 1 302 ? 29.795 -16.640 8.899 1.00 22.77 285 ILE A O 1
ATOM 2047 N N . GLY A 1 303 ? 31.875 -15.897 9.328 1.00 14.88 286 GLY A N 1
ATOM 2048 C CA . GLY A 1 303 ? 32.502 -17.067 8.739 1.00 15.58 286 GLY A CA 1
ATOM 2049 C C . GLY A 1 303 ? 32.748 -18.246 9.655 1.00 13.71 286 GLY A C 1
ATOM 2050 O O . GLY A 1 303 ? 32.845 -18.105 10.886 1.00 13.41 286 GLY A O 1
ATOM 2051 N N . ASP A 1 304 ? 32.841 -19.426 9.053 1.00 12.37 287 ASP A N 1
ATOM 2052 C CA . ASP A 1 304 ? 33.130 -20.638 9.801 1.00 13.73 287 ASP A CA 1
ATOM 2053 C C . ASP A 1 304 ? 34.592 -21.081 9.703 1.00 12.86 287 ASP A C 1
ATOM 2054 O O . ASP A 1 304 ? 35.030 -21.961 10.454 1.00 12.89 287 ASP A O 1
ATOM 2059 N N . PHE A 1 305 ? 35.344 -20.458 8.794 1.00 13.56 288 PHE A N 1
ATOM 2060 C CA . PHE A 1 305 ? 36.732 -20.833 8.542 1.00 14.40 288 PHE A CA 1
ATOM 2061 C C . PHE A 1 305 ? 36.843 -22.329 8.262 1.00 12.73 288 PHE A C 1
ATOM 2062 O O . PHE A 1 305 ? 37.823 -22.990 8.596 1.00 14.37 288 PHE A O 1
ATOM 2070 N N . GLY A 1 306 ? 35.814 -22.829 7.583 1.00 12.78 289 GLY A N 1
ATOM 2071 C CA . GLY A 1 306 ? 35.692 -24.246 7.294 1.00 12.98 289 GLY A CA 1
ATOM 2072 C C . GLY A 1 306 ? 35.851 -24.578 5.824 1.00 13.25 289 GLY A C 1
ATOM 2073 O O . GLY A 1 306 ? 35.432 -25.646 5.372 1.00 14.56 289 GLY A O 1
ATOM 2074 N N . ASN A 1 307 ? 36.451 -23.655 5.075 1.00 13.55 290 ASN A N 1
ATOM 2075 C CA . ASN A 1 307 ? 36.708 -23.882 3.655 1.00 14.49 290 ASN A CA 1
ATOM 2076 C C . ASN A 1 307 ? 37.731 -24.986 3.401 1.00 14.29 290 ASN A C 1
ATOM 2077 O O . ASN A 1 307 ? 38.517 -25.342 4.282 1.00 15.13 290 ASN A O 1
ATOM 2082 N N . VAL A 1 308 ? 37.717 -25.519 2.189 1.00 15.90 291 VAL A N 1
ATOM 2083 C CA . VAL A 1 308 ? 38.668 -26.555 1.801 1.00 16.02 291 VAL A CA 1
ATOM 2084 C C . VAL A 1 308 ? 40.106 -26.160 2.144 1.00 16.39 291 VAL A C 1
ATOM 2085 O O . VAL A 1 308 ? 40.585 -25.090 1.740 1.00 16.23 291 VAL A O 1
ATOM 2089 N N . ASP A 1 309 ? 40.781 -27.027 2.904 1.00 16.58 292 ASP A N 1
ATOM 2090 C CA . ASP A 1 309 ? 42.198 -26.869 3.268 1.00 15.86 292 ASP A CA 1
ATOM 2091 C C . ASP A 1 309 ? 42.508 -25.705 4.227 1.00 17.53 292 ASP A C 1
ATOM 2092 O O . ASP A 1 309 ? 43.675 -25.430 4.518 1.00 17.84 292 ASP A O 1
ATOM 2097 N N . GLU A 1 310 ? 41.478 -25.038 4.740 1.00 16.56 293 GLU A N 1
ATOM 2098 C CA . GLU A 1 310 ? 41.709 -23.805 5.487 1.00 16.27 293 GLU A CA 1
ATOM 2099 C C . GLU A 1 310 ? 42.434 -24.004 6.816 1.00 16.96 293 GLU A C 1
ATOM 2100 O O . GLU A 1 310 ? 42.016 -24.817 7.648 1.00 16.68 293 GLU A O 1
ATOM 2106 N N . ARG A 1 311 ? 43.502 -23.237 7.019 1.00 16.52 294 ARG A N 1
ATOM 2107 C CA . ARG A 1 311 ? 44.207 -23.175 8.300 1.00 16.50 294 ARG A CA 1
ATOM 2108 C C . ARG A 1 311 ? 43.943 -21.804 8.880 1.00 15.90 294 ARG A C 1
ATOM 2109 O O . ARG A 1 311 ? 44.056 -20.803 8.170 1.00 18.44 294 ARG A O 1
ATOM 2117 N N . SER A 1 312 ? 43.567 -21.739 10.156 1.00 16.43 295 SER A N 1
ATOM 2118 C CA . SER A 1 312 ? 43.224 -20.449 10.723 1.00 14.98 295 SER A CA 1
ATOM 2119 C C . SER A 1 312 ? 43.602 -20.347 12.187 1.00 16.58 295 SER A C 1
ATOM 2120 O O . SER A 1 312 ? 43.679 -21.355 12.893 1.00 17.11 295 SER A O 1
ATOM 2123 N N . TRP A 1 313 ? 43.861 -19.124 12.628 1.00 15.86 296 TRP A N 1
ATOM 2124 C CA . TRP A 1 313 ? 44.100 -18.869 14.038 1.00 15.99 296 TRP A CA 1
ATOM 2125 C C . TRP A 1 313 ? 43.209 -17.741 14.514 1.00 16.28 296 TRP A C 1
ATOM 2126 O O . TRP A 1 313 ? 42.802 -16.877 13.725 1.00 16.24 296 TRP A O 1
ATOM 2137 N N . GLN A 1 314 ? 42.910 -17.762 15.811 1.00 14.62 297 GLN A N 1
ATOM 2138 C CA . GLN A 1 314 ? 42.004 -16.799 16.425 1.00 15.29 297 GLN A CA 1
ATOM 2139 C C . GLN A 1 314 ? 42.632 -16.221 17.681 1.00 16.16 297 GLN A C 1
ATOM 2140 O O . GLN A 1 314 ? 43.235 -16.953 18.472 1.00 15.67 297 GLN A O 1
ATOM 2146 N N . LEU A 1 315 ? 42.461 -14.915 17.875 1.00 15.05 298 LEU A N 1
ATOM 2147 C CA . LEU A 1 315 ? 42.690 -14.301 19.178 1.00 15.35 298 LEU A CA 1
ATOM 2148 C C . LEU A 1 315 ? 41.414 -13.572 19.578 1.00 15.38 298 LEU A C 1
ATOM 2149 O O . LEU A 1 315 ? 40.820 -12.863 18.765 1.00 16.05 298 LEU A O 1
ATOM 2154 N N . ARG A 1 316 ? 41.001 -13.754 20.833 1.00 14.61 299 ARG A N 1
ATOM 2155 C CA . ARG A 1 316 ? 39.765 -13.185 21.343 1.00 14.54 299 ARG A CA 1
ATOM 2156 C C . ARG A 1 316 ? 40.006 -12.570 22.705 1.00 16.26 299 ARG A C 1
ATOM 2157 O O . ARG A 1 316 ? 40.687 -13.162 23.550 1.00 17.96 299 ARG A O 1
ATOM 2165 N N . TYR A 1 317 ? 39.444 -11.383 22.912 1.00 15.15 300 TYR A N 1
ATOM 2166 C CA . TYR A 1 317 ? 39.526 -10.706 24.202 1.00 13.91 300 TYR A CA 1
ATOM 2167 C C . TYR A 1 317 ? 38.132 -10.377 24.709 1.00 15.51 300 TYR A C 1
ATOM 2168 O O . TYR A 1 317 ? 37.287 -9.886 23.950 1.00 17.05 300 TYR A O 1
ATOM 2177 N N . ASP A 1 318 ? 37.889 -10.646 25.994 1.00 15.26 301 ASP A N 1
ATOM 2178 C CA . ASP A 1 318 ? 36.650 -10.221 26.645 1.00 16.42 301 ASP A CA 1
ATOM 2179 C C . ASP A 1 318 ? 36.952 -9.441 27.913 1.00 16.36 301 ASP A C 1
ATOM 2180 O O . ASP A 1 318 ? 37.914 -9.743 28.622 1.00 18.46 301 ASP A O 1
ATOM 2185 N N . TYR A 1 319 ? 36.112 -8.457 28.218 1.00 17.08 302 TYR A N 1
ATOM 2186 C CA . TYR A 1 319 ? 36.180 -7.779 29.494 1.00 16.26 302 TYR A CA 1
ATOM 2187 C C . TYR A 1 319 ? 34.782 -7.690 30.091 1.00 19.63 302 TYR A C 1
ATOM 2188 O O . TYR A 1 319 ? 33.835 -7.252 29.432 1.00 23.62 302 TYR A O 1
ATOM 2197 N N . ASP A 1 320 ? 34.674 -8.124 31.334 1.00 22.14 303 ASP A N 1
ATOM 2198 C CA . ASP A 1 320 ? 33.432 -8.020 32.090 1.00 22.51 303 ASP A CA 1
ATOM 2199 C C . ASP A 1 320 ? 33.549 -6.841 33.047 1.00 20.30 303 ASP A C 1
ATOM 2200 O O . ASP A 1 320 ? 34.406 -6.815 33.928 1.00 22.82 303 ASP A O 1
ATOM 2205 N N . PHE A 1 321 ? 32.686 -5.856 32.847 1.00 23.65 304 PHE A N 1
ATOM 2206 C CA . PHE A 1 321 ? 32.774 -4.608 33.584 1.00 20.93 304 PHE A CA 1
ATOM 2207 C C . PHE A 1 321 ? 32.191 -4.676 35.000 1.00 25.23 304 PHE A C 1
ATOM 2208 O O . PHE A 1 321 ? 32.118 -3.664 35.687 1.00 26.19 304 PHE A O 1
ATOM 2216 N N . GLY A 1 322 ? 31.787 -5.865 35.437 1.00 25.00 305 GLY A N 1
ATOM 2217 C CA . GLY A 1 322 ? 31.212 -6.009 36.766 1.00 25.42 305 GLY A CA 1
ATOM 2218 C C . GLY A 1 322 ? 32.141 -5.552 37.876 1.00 24.81 305 GLY A C 1
ATOM 2219 O O . GLY A 1 322 ? 31.732 -4.825 38.792 1.00 29.71 305 GLY A O 1
ATOM 2220 N N . ALA A 1 323 ? 33.396 -5.982 37.808 1.00 27.69 306 ALA A N 1
ATOM 2221 C CA . ALA A 1 323 ? 34.357 -5.684 38.871 1.00 28.98 306 ALA A CA 1
ATOM 2222 C C . ALA A 1 323 ? 34.609 -4.184 38.991 1.00 25.04 306 ALA A C 1
ATOM 2223 O O . ALA A 1 323 ? 34.837 -3.653 40.077 1.00 30.56 306 ALA A O 1
ATOM 2225 N N . LEU A 1 324 ? 34.554 -3.514 37.851 1.00 23.11 307 LEU A N 1
ATOM 2226 C CA . LEU A 1 324 ? 34.772 -2.083 37.778 1.00 21.24 307 LEU A CA 1
ATOM 2227 C C . LEU A 1 324 ? 33.622 -1.322 38.419 1.00 24.71 307 LEU A C 1
ATOM 2228 O O . LEU A 1 324 ? 33.808 -0.231 38.934 1.00 29.62 307 LEU A O 1
ATOM 2233 N N . GLY A 1 325 ? 32.429 -1.900 38.374 1.00 28.08 308 GLY A N 1
ATOM 2234 C CA . GLY A 1 325 ? 31.258 -1.232 38.909 1.00 33.91 308 GLY A CA 1
ATOM 2235 C C . GLY A 1 325 ? 30.211 -0.913 37.856 1.00 27.10 308 GLY A C 1
ATOM 2236 O O . GLY A 1 325 ? 29.317 -0.092 38.096 1.00 32.18 308 GLY A O 1
ATOM 2237 N N . LEU A 1 326 ? 30.314 -1.571 36.701 1.00 27.51 309 LEU A N 1
ATOM 2238 C CA . LEU A 1 326 ? 29.347 -1.409 35.614 1.00 28.78 309 LEU A CA 1
ATOM 2239 C C . LEU A 1 326 ? 28.767 -2.771 35.187 1.00 27.79 309 LEU A C 1
ATOM 2240 O O . LEU A 1 326 ? 28.967 -3.230 34.073 1.00 22.80 309 LEU A O 1
ATOM 2245 N N . PRO A 1 327 ? 28.020 -3.423 36.081 1.00 29.32 310 PRO A N 1
ATOM 2246 C CA . PRO A 1 327 ? 27.642 -4.831 35.865 1.00 26.41 310 PRO A CA 1
ATOM 2247 C C . PRO A 1 327 ? 26.914 -5.240 34.556 1.00 31.32 310 PRO A C 1
ATOM 2248 O O . PRO A 1 327 ? 27.085 -6.370 34.112 1.00 34.59 310 PRO A O 1
ATOM 2252 N N . GLY A 1 328 ? 26.137 -4.371 33.929 1.00 57.44 311 GLY A N 1
ATOM 2253 C CA . GLY A 1 328 ? 25.426 -4.807 32.734 1.00 30.22 311 GLY A CA 1
ATOM 2254 C C . GLY A 1 328 ? 26.255 -4.766 31.463 1.00 24.24 311 GLY A C 1
ATOM 2255 O O . GLY A 1 328 ? 25.834 -5.250 30.421 1.00 23.64 311 GLY A O 1
ATOM 2256 N N . LEU A 1 329 ? 27.460 -4.214 31.567 1.00 21.05 312 LEU A N 1
ATOM 2257 C CA . LEU A 1 329 ? 28.244 -3.863 30.387 1.00 20.17 312 LEU A CA 1
ATOM 2258 C C . LEU A 1 329 ? 29.218 -4.962 29.988 1.00 19.13 312 LEU A C 1
ATOM 2259 O O . LEU A 1 329 ? 29.883 -5.557 30.837 1.00 21.18 312 LEU A O 1
ATOM 2264 N N . SER A 1 330 ? 29.343 -5.183 28.682 1.00 18.16 313 SER A N 1
ATOM 2265 C CA . SER A 1 330 ? 30.211 -6.236 28.166 1.00 17.23 313 SER A CA 1
ATOM 2266 C C . SER A 1 330 ? 30.946 -5.768 26.913 1.00 19.49 313 SER A C 1
ATOM 2267 O O . SER A 1 330 ? 30.414 -4.981 26.128 1.00 19.40 313 SER A O 1
ATOM 2270 N N . PHE A 1 331 ? 32.166 -6.261 26.735 1.00 17.76 314 PHE A N 1
ATOM 2271 C CA . PHE A 1 331 ? 32.941 -5.993 25.536 1.00 16.58 314 PHE A CA 1
ATOM 2272 C C . PHE A 1 331 ? 33.623 -7.279 25.115 1.00 17.66 314 PHE A C 1
ATOM 2273 O O . PHE A 1 331 ? 34.194 -7.990 25.945 1.00 18.12 314 PHE A O 1
ATOM 2281 N N . MET A 1 332 ? 33.574 -7.567 23.821 1.00 16.82 315 MET A N 1
ATOM 2282 C CA . MET A 1 332 ? 34.352 -8.653 23.240 1.00 15.50 315 MET A CA 1
ATOM 2283 C C . MET A 1 332 ? 34.922 -8.199 21.901 1.00 16.78 315 MET A C 1
ATOM 2284 O O . MET A 1 332 ? 34.245 -7.503 21.139 1.00 16.81 315 MET A O 1
ATOM 2289 N N . SER A 1 333 ? 36.167 -8.563 21.615 1.00 15.22 316 SER A N 1
ATOM 2290 C CA . SER A 1 333 ? 36.668 -8.398 20.260 1.00 15.16 316 SER A CA 1
ATOM 2291 C C . SER A 1 333 ? 37.480 -9.629 19.893 1.00 17.21 316 SER A C 1
ATOM 2292 O O . SER A 1 333 ? 38.195 -10.195 20.724 1.00 17.85 316 SER A O 1
ATOM 2295 N N . ARG A 1 334 ? 37.375 -10.050 18.643 1.00 14.36 317 ARG A N 1
ATOM 2296 C CA . ARG A 1 334 ? 38.124 -11.217 18.206 1.00 14.55 317 ARG A CA 1
ATOM 2297 C C . ARG A 1 334 ? 38.529 -11.057 16.753 1.00 17.25 317 ARG A C 1
ATOM 2298 O O . ARG A 1 334 ? 37.929 -10.286 16.007 1.00 16.70 317 ARG A O 1
ATOM 2306 N N . TYR A 1 335 ? 39.566 -11.786 16.375 1.00 15.01 318 TYR A N 1
ATOM 2307 C CA . TYR A 1 335 ? 40.121 -11.713 15.039 1.00 14.00 318 TYR A CA 1
ATOM 2308 C C . TYR A 1 335 ? 40.510 -13.125 14.644 1.00 17.29 318 TYR A C 1
ATOM 2309 O O . TYR A 1 335 ? 41.137 -13.851 15.430 1.00 17.26 318 TYR A O 1
ATOM 2318 N N . VAL A 1 336 ? 40.127 -13.517 13.434 1.00 15.31 319 VAL A N 1
ATOM 2319 C CA . VAL A 1 336 ? 40.486 -14.818 12.904 1.00 15.22 319 VAL A CA 1
ATOM 2320 C C . VAL A 1 336 ? 41.111 -14.621 11.531 1.00 15.87 319 VAL A C 1
ATOM 2321 O O . VAL A 1 336 ? 40.586 -13.884 10.701 1.00 16.80 319 VAL A O 1
ATOM 2325 N N . SER A 1 337 ? 42.257 -15.261 11.316 1.00 16.49 320 SER A N 1
ATOM 2326 C CA . SER A 1 337 ? 42.969 -15.172 10.042 1.00 16.13 320 SER A CA 1
ATOM 2327 C C . SER A 1 337 ? 43.126 -16.564 9.453 1.00 16.19 320 SER A C 1
ATOM 2328 O O . SER A 1 337 ? 43.613 -17.480 10.113 1.00 16.95 320 SER A O 1
ATOM 2331 N N . GLY A 1 338 ? 42.683 -16.721 8.209 1.00 15.44 321 GLY A N 1
ATOM 2332 C CA . GLY A 1 338 ? 42.752 -18.004 7.533 1.00 17.79 321 GLY A CA 1
ATOM 2333 C C . GLY A 1 338 ? 43.619 -17.941 6.288 1.00 17.55 321 GLY A C 1
ATOM 2334 O O . GLY A 1 338 ? 43.643 -16.936 5.575 1.00 19.62 321 GLY A O 1
ATOM 2335 N N . ASP A 1 339 ? 44.334 -19.029 6.035 1.00 17.44 322 ASP A N 1
ATOM 2336 C CA . ASP A 1 339 ? 45.082 -19.172 4.789 1.00 17.28 322 ASP A CA 1
ATOM 2337 C C . ASP A 1 339 ? 45.068 -20.626 4.318 1.00 17.10 322 ASP A C 1
ATOM 2338 O O . ASP A 1 339 ? 44.344 -21.467 4.869 1.00 17.20 322 ASP A O 1
ATOM 2343 N N . ASN A 1 340 ? 45.846 -20.918 3.281 1.00 18.75 323 ASN A N 1
ATOM 2344 C CA . ASN A 1 340 ? 45.908 -22.252 2.694 1.00 19.32 323 ASN A CA 1
ATOM 2345 C C . ASN A 1 340 ? 44.613 -22.677 2.005 1.00 18.05 323 ASN A C 1
ATOM 2346 O O . ASN A 1 340 ? 44.461 -23.837 1.637 1.00 18.37 323 ASN A O 1
ATOM 2351 N N . VAL A 1 341 ? 43.679 -21.746 1.833 1.00 17.73 324 VAL A N 1
ATOM 2352 C CA . VAL A 1 341 ? 42.387 -22.123 1.268 1.00 19.19 324 VAL A CA 1
ATOM 2353 C C . VAL A 1 341 ? 42.532 -22.524 -0.200 1.00 19.51 324 VAL A C 1
ATOM 2354 O O . VAL A 1 341 ? 43.197 -21.841 -0.980 1.00 19.46 324 VAL A O 1
ATOM 2358 N N . ALA A 1 342 ? 41.908 -23.633 -0.577 1.00 18.86 325 ALA A N 1
ATOM 2359 C CA . ALA A 1 342 ? 41.939 -24.071 -1.967 1.00 20.00 325 ALA A CA 1
ATOM 2360 C C . ALA A 1 342 ? 41.245 -23.063 -2.891 1.00 21.38 325 ALA A C 1
ATOM 2361 O O . ALA A 1 342 ? 40.109 -22.626 -2.642 1.00 24.25 325 ALA A O 1
ATOM 2363 N N . ARG A 1 343 ? 41.964 -22.657 -3.928 1.00 22.82 326 ARG A N 1
ATOM 2364 C CA . ARG A 1 343 ? 41.384 -21.885 -5.011 1.00 26.04 326 ARG A CA 1
ATOM 2365 C C . ARG A 1 343 ? 41.757 -22.671 -6.249 1.00 24.93 326 ARG A C 1
ATOM 2366 O O . ARG A 1 343 ? 42.888 -22.597 -6.728 1.00 27.64 326 ARG A O 1
ATOM 2374 N N . GLY A 1 344 ? 40.820 -23.462 -6.756 1.00 26.66 327 GLY A N 1
ATOM 2375 C CA . GLY A 1 344 ? 41.146 -24.381 -7.828 1.00 33.70 327 GLY A CA 1
ATOM 2376 C C . GLY A 1 344 ? 42.261 -25.292 -7.349 1.00 31.83 327 GLY A C 1
ATOM 2377 O O . GLY A 1 344 ? 42.206 -25.814 -6.224 1.00 31.08 327 GLY A O 1
ATOM 2378 N N . ALA A 1 345 ? 43.287 -25.443 -8.176 1.00 33.86 328 ALA A N 1
ATOM 2379 C CA . ALA A 1 345 ? 44.414 -26.319 -7.878 1.00 32.51 328 ALA A CA 1
ATOM 2380 C C . ALA A 1 345 ? 45.480 -25.641 -7.015 1.00 31.26 328 ALA A C 1
ATOM 2381 O O . ALA A 1 345 ? 46.490 -26.258 -6.672 1.00 36.87 328 ALA A O 1
ATOM 2383 N N . ALA A 1 346 ? 45.262 -24.373 -6.675 1.00 26.71 329 ALA A N 1
ATOM 2384 C CA . ALA A 1 346 ? 46.180 -23.654 -5.795 1.00 28.74 329 ALA A CA 1
ATOM 2385 C C . ALA A 1 346 ? 45.664 -23.648 -4.357 1.00 23.89 329 ALA A C 1
ATOM 2386 O O . ALA A 1 346 ? 44.519 -24.015 -4.094 1.00 24.80 329 ALA A O 1
ATOM 2388 N N . ASN A 1 347 ? 46.516 -23.230 -3.428 1.00 24.27 330 ASN A N 1
ATOM 2389 C CA . ASN A 1 347 ? 46.114 -23.108 -2.027 1.00 22.06 330 ASN A CA 1
ATOM 2390 C C . ASN A 1 347 ? 46.502 -21.737 -1.478 1.00 21.90 330 ASN A C 1
ATOM 2391 O O . ASN A 1 347 ? 47.004 -21.620 -0.359 1.00 24.42 330 ASN A O 1
ATOM 2396 N N . ASP A 1 348 ? 46.267 -20.707 -2.286 1.00 23.76 331 ASP A N 1
ATOM 2397 C CA . ASP A 1 348 ? 46.648 -19.344 -1.927 1.00 24.89 331 ASP A CA 1
ATOM 2398 C C . ASP A 1 348 ? 45.458 -18.497 -1.509 1.00 23.01 331 ASP A C 1
ATOM 2399 O O . ASP A 1 348 ? 45.532 -17.272 -1.497 1.00 25.46 331 ASP A O 1
ATOM 2404 N N . GLY A 1 349 ? 44.358 -19.158 -1.160 1.00 22.18 332 GLY A N 1
ATOM 2405 C CA . GLY A 1 349 ? 43.198 -18.467 -0.623 1.00 20.58 332 GLY A CA 1
ATOM 2406 C C . GLY A 1 349 ? 43.437 -17.996 0.799 1.00 18.55 332 GLY A C 1
ATOM 2407 O O . GLY A 1 349 ? 43.964 -18.740 1.628 1.00 21.58 332 GLY A O 1
ATOM 2408 N N . LYS A 1 350 ? 43.064 -16.749 1.069 1.00 18.91 333 LYS A N 1
ATOM 2409 C CA . LYS A 1 350 ? 43.242 -16.165 2.396 1.00 18.59 333 LYS A CA 1
ATOM 2410 C C . LYS A 1 350 ? 42.071 -15.267 2.738 1.00 17.71 333 LYS A C 1
ATOM 2411 O O . LYS A 1 350 ? 41.480 -14.633 1.868 1.00 20.99 333 LYS A O 1
ATOM 2417 N N . GLU A 1 351 ? 41.747 -15.216 4.025 1.00 18.50 334 GLU A N 1
ATOM 2418 C CA . GLU A 1 351 ? 40.668 -14.365 4.497 1.00 18.97 334 GLU A CA 1
ATOM 2419 C C . GLU A 1 351 ? 40.918 -13.994 5.942 1.00 17.24 334 GLU A C 1
ATOM 2420 O O . GLU A 1 351 ? 41.593 -14.711 6.676 1.00 20.40 334 GLU A O 1
ATOM 2426 N N . TRP A 1 352 ? 40.363 -12.866 6.357 1.00 19.09 335 TRP A N 1
ATOM 2427 C CA . TRP A 1 352 ? 40.344 -12.570 7.781 1.00 18.75 335 TRP A CA 1
ATOM 2428 C C . TRP A 1 352 ? 39.015 -11.956 8.167 1.00 19.26 335 TRP A C 1
ATOM 2429 O O . TRP A 1 352 ? 38.301 -11.398 7.321 1.00 18.73 335 TRP A O 1
ATOM 2440 N N . GLU A 1 353 ? 38.679 -12.085 9.444 1.00 16.74 336 GLU A N 1
ATOM 2441 C CA . GLU A 1 353 ? 37.447 -11.514 9.968 1.00 17.98 336 GLU A CA 1
ATOM 2442 C C . GLU A 1 353 ? 37.695 -10.954 11.358 1.00 16.79 336 GLU A C 1
ATOM 2443 O O . GLU A 1 353 ? 38.336 -11.596 12.187 1.00 17.56 336 GLU A O 1
ATOM 2449 N N . ARG A 1 354 ? 37.205 -9.743 11.585 1.00 16.05 337 ARG A N 1
ATOM 2450 C CA . ARG A 1 354 ? 37.222 -9.145 12.908 1.00 16.24 337 ARG A CA 1
ATOM 2451 C C . ARG A 1 354 ? 35.789 -8.975 13.388 1.00 17.15 337 ARG A C 1
ATOM 2452 O O . ARG A 1 354 ? 34.917 -8.590 12.617 1.00 16.16 337 ARG A O 1
ATOM 2460 N N . ASN A 1 355 ? 35.547 -9.257 14.666 1.00 15.38 338 ASN A N 1
ATOM 2461 C CA . ASN A 1 355 ? 34.242 -9.017 15.280 1.00 15.12 338 ASN A CA 1
ATOM 2462 C C . ASN A 1 355 ? 34.418 -8.197 16.538 1.00 15.25 338 ASN A C 1
ATOM 2463 O O . ASN A 1 355 ? 35.387 -8.393 17.274 1.00 15.87 338 ASN A O 1
ATOM 2468 N N . THR A 1 356 ? 33.477 -7.298 16.807 1.00 14.86 339 THR A N 1
ATOM 2469 C CA . THR A 1 356 ? 33.448 -6.585 18.084 1.00 15.76 339 THR A CA 1
ATOM 2470 C C . THR A 1 356 ? 32.018 -6.532 18.578 1.00 17.48 339 THR A C 1
ATOM 2471 O O . THR A 1 356 ? 31.122 -6.130 17.837 1.00 19.76 339 THR A O 1
ATOM 2475 N N . ASP A 1 357 ? 31.802 -6.952 19.827 1.00 16.84 340 ASP A N 1
ATOM 2476 C CA . ASP A 1 357 ? 30.480 -6.922 20.443 1.00 18.34 340 ASP A CA 1
ATOM 2477 C C . ASP A 1 357 ? 30.511 -5.981 21.635 1.00 20.64 340 ASP A C 1
ATOM 2478 O O . ASP A 1 357 ? 31.363 -6.117 22.508 1.00 21.59 340 ASP A O 1
ATOM 2483 N N . LEU A 1 358 ? 29.570 -5.042 21.682 1.00 16.71 341 LEU A N 1
ATOM 2484 C CA . LEU A 1 358 ? 29.414 -4.158 22.826 1.00 17.45 341 LEU A CA 1
ATOM 2485 C C . LEU A 1 358 ? 27.992 -4.343 23.307 1.00 18.26 341 LEU A C 1
ATOM 2486 O O . LEU A 1 358 ? 27.054 -4.300 22.514 1.00 20.88 341 LEU A O 1
ATOM 2491 N N . GLY A 1 359 ? 27.809 -4.551 24.603 1.00 18.41 342 GLY A N 1
ATOM 2492 C CA . GLY A 1 359 ? 26.460 -4.772 25.089 1.00 20.33 342 GLY A CA 1
ATOM 2493 C C . GLY A 1 359 ? 26.194 -4.187 26.452 1.00 25.16 342 GLY A C 1
ATOM 2494 O O . GLY A 1 359 ? 27.112 -4.003 27.248 1.00 21.73 342 GLY A O 1
ATOM 2495 N N . TYR A 1 360 ? 24.931 -3.867 26.714 1.00 21.68 343 TYR A N 1
ATOM 2496 C CA . TYR A 1 360 ? 24.524 -3.456 28.042 1.00 22.12 343 TYR A CA 1
ATOM 2497 C C . TYR A 1 360 ? 23.170 -4.031 28.384 1.00 24.41 343 TYR A C 1
ATOM 2498 O O . TYR A 1 360 ? 22.241 -3.979 27.576 1.00 24.71 343 TYR A O 1
ATOM 2507 N N . VAL A 1 361 ? 23.062 -4.557 29.599 1.00 22.46 344 VAL A N 1
ATOM 2508 C CA . VAL A 1 361 ? 21.795 -5.050 30.113 1.00 23.85 344 VAL A CA 1
ATOM 2509 C C . VAL A 1 361 ? 21.432 -4.221 31.335 1.00 25.21 344 VAL A C 1
ATOM 2510 O O . VAL A 1 361 ? 22.233 -4.084 32.269 1.00 28.46 344 VAL A O 1
ATOM 2514 N N . VAL A 1 362 ? 20.231 -3.651 31.330 1.00 25.68 345 VAL A N 1
ATOM 2515 C CA . VAL A 1 362 ? 19.793 -2.805 32.440 1.00 28.10 345 VAL A CA 1
ATOM 2516 C C . VAL A 1 362 ? 19.664 -3.620 33.724 1.00 30.54 345 VAL A C 1
ATOM 2517 O O . VAL A 1 362 ? 19.072 -4.703 33.730 1.00 31.29 345 VAL A O 1
ATOM 2521 N N . GLN A 1 363 ? 20.234 -3.095 34.806 1.00 32.55 346 GLN A N 1
ATOM 2522 C CA . GLN A 1 363 ? 20.347 -3.833 36.059 1.00 36.27 346 GLN A CA 1
ATOM 2523 C C . GLN A 1 363 ? 19.200 -3.573 37.020 1.00 39.84 346 GLN A C 1
ATOM 2524 O O . GLN A 1 363 ? 18.838 -4.449 37.802 1.00 43.33 346 GLN A O 1
ATOM 2530 N N . SER A 1 364 ? 18.641 -2.367 36.970 1.00 34.28 347 SER A N 1
ATOM 2531 C CA . SER A 1 364 ? 17.614 -1.974 37.926 1.00 36.88 347 SER A CA 1
ATOM 2532 C C . SER A 1 364 ? 16.582 -1.025 37.328 1.00 39.21 347 SER A C 1
ATOM 2533 O O . SER A 1 364 ? 16.707 -0.583 36.188 1.00 41.17 347 SER A O 1
ATOM 2536 N N . GLY A 1 365 ? 15.561 -0.707 38.117 1.00 48.67 348 GLY A N 1
ATOM 2537 C CA . GLY A 1 365 ? 14.511 0.187 37.672 1.00 50.04 348 GLY A CA 1
ATOM 2538 C C . GLY A 1 365 ? 13.466 -0.530 36.840 1.00 63.60 348 GLY A C 1
ATOM 2539 O O . GLY A 1 365 ? 13.455 -1.761 36.772 1.00 51.09 348 GLY A O 1
ATOM 2540 N N . PRO A 1 366 ? 12.584 0.242 36.190 1.00 65.28 349 PRO A N 1
ATOM 2541 C CA . PRO A 1 366 ? 11.473 -0.292 35.395 1.00 54.45 349 PRO A CA 1
ATOM 2542 C C . PRO A 1 366 ? 11.951 -1.120 34.206 1.00 47.86 349 PRO A C 1
ATOM 2543 O O . PRO A 1 366 ? 11.274 -2.065 33.802 1.00 44.66 349 PRO A O 1
ATOM 2547 N N . LEU A 1 367 ? 13.103 -0.766 33.652 1.00 46.23 350 LEU A N 1
ATOM 2548 C CA . LEU A 1 367 ? 13.581 -1.412 32.436 1.00 45.96 350 LEU A CA 1
ATOM 2549 C C . LEU A 1 367 ? 14.584 -2.530 32.713 1.00 35.79 350 LEU A C 1
ATOM 2550 O O . LEU A 1 367 ? 15.277 -2.986 31.809 1.00 33.80 350 LEU A O 1
ATOM 2555 N N . LYS A 1 368 ? 14.642 -2.976 33.964 1.00 35.66 351 LYS A N 1
ATOM 2556 C CA . LYS A 1 368 ? 15.529 -4.072 34.342 1.00 32.57 351 LYS A CA 1
ATOM 2557 C C . LYS A 1 368 ? 15.358 -5.264 33.403 1.00 32.99 351 LYS A C 1
ATOM 2558 O O . LYS A 1 368 ? 14.231 -5.676 33.117 1.00 35.89 351 LYS A O 1
ATOM 2564 N N . ASN A 1 369 ? 16.484 -5.785 32.911 1.00 31.94 352 ASN A N 1
ATOM 2565 C CA . ASN A 1 369 ? 16.530 -6.947 32.029 1.00 32.21 352 ASN A CA 1
ATOM 2566 C C . ASN A 1 369 ? 16.475 -6.581 30.546 1.00 30.95 352 ASN A C 1
ATOM 2567 O O . ASN A 1 369 ? 16.695 -7.428 29.683 1.00 35.44 352 ASN A O 1
ATOM 2572 N N . LEU A 1 370 ? 16.168 -5.319 30.262 1.00 30.07 353 LEU A N 1
ATOM 2573 C CA . LEU A 1 370 ? 16.281 -4.790 28.907 1.00 29.61 353 LEU A CA 1
ATOM 2574 C C . LEU A 1 370 ? 17.745 -4.794 28.475 1.00 32.70 353 LEU A C 1
ATOM 2575 O O . LEU A 1 370 ? 18.609 -4.252 29.163 1.00 31.01 353 LEU A O 1
ATOM 2580 N N . GLY A 1 371 ? 18.031 -5.408 27.335 1.00 23.76 354 GLY A N 1
ATOM 2581 C CA . GLY A 1 371 ? 19.405 -5.497 26.877 1.00 23.40 354 GLY A CA 1
ATOM 2582 C C . GLY A 1 371 ? 19.591 -4.967 25.474 1.00 27.09 354 GLY A C 1
ATOM 2583 O O . GLY A 1 371 ? 18.705 -5.085 24.632 1.00 25.96 354 GLY A O 1
ATOM 2584 N N . VAL A 1 372 ? 20.754 -4.378 25.224 1.00 23.08 355 VAL A N 1
ATOM 2585 C CA . VAL A 1 372 ? 21.118 -3.953 23.884 1.00 23.69 355 VAL A CA 1
ATOM 2586 C C . VAL A 1 372 ? 22.491 -4.519 23.554 1.00 21.64 355 VAL A C 1
ATOM 2587 O O . VAL A 1 372 ? 23.392 -4.498 24.387 1.00 24.66 355 VAL A O 1
ATOM 2591 N N . LYS A 1 373 ? 22.640 -5.037 22.341 1.00 20.70 356 LYS A N 1
ATOM 2592 C CA . LYS A 1 373 ? 23.908 -5.576 21.884 1.00 20.48 356 LYS A CA 1
ATOM 2593 C C . LYS A 1 373 ? 24.184 -5.098 20.474 1.00 20.46 356 LYS A C 1
ATOM 2594 O O . LYS A 1 373 ? 23.332 -5.211 19.589 1.00 21.44 356 LYS A O 1
ATOM 2600 N N . TRP A 1 374 ? 25.383 -4.560 20.277 1.00 17.32 357 TRP A N 1
ATOM 2601 C CA . TRP A 1 374 ? 25.862 -4.176 18.957 1.00 17.46 357 TRP A CA 1
ATOM 2602 C C . TRP A 1 374 ? 26.980 -5.130 18.547 1.00 18.48 357 TRP A C 1
ATOM 2603 O O . TRP A 1 374 ? 27.971 -5.289 19.257 1.00 19.95 357 TRP A O 1
ATOM 2614 N N . ARG A 1 375 ? 26.807 -5.787 17.404 1.00 17.40 358 ARG A N 1
ATOM 2615 C CA . ARG A 1 375 ? 27.799 -6.724 16.891 1.00 17.47 358 ARG A CA 1
ATOM 2616 C C . ARG A 1 375 ? 28.301 -6.226 15.544 1.00 19.31 358 ARG A C 1
ATOM 2617 O O . ARG A 1 375 ? 27.537 -6.128 14.583 1.00 20.54 358 ARG A O 1
ATOM 2625 N N . ASN A 1 376 ? 29.587 -5.907 15.472 1.00 17.43 359 ASN A N 1
ATOM 2626 C CA . ASN A 1 376 ? 30.159 -5.356 14.262 1.00 17.48 359 ASN A CA 1
ATOM 2627 C C . ASN A 1 376 ? 31.191 -6.331 13.709 1.00 18.05 359 ASN A C 1
ATOM 2628 O O . ASN A 1 376 ? 32.017 -6.856 14.454 1.00 20.31 359 ASN A O 1
ATOM 2633 N N . ALA A 1 377 ? 31.124 -6.605 12.412 1.00 16.87 360 ALA A N 1
ATOM 2634 C CA . ALA A 1 377 ? 32.063 -7.528 11.790 1.00 16.41 360 ALA A CA 1
ATOM 2635 C C . ALA A 1 377 ? 32.584 -6.982 10.472 1.00 15.81 360 ALA A C 1
ATOM 2636 O O . ALA A 1 377 ? 31.873 -6.276 9.745 1.00 18.20 360 ALA A O 1
ATOM 2638 N N . THR A 1 378 ? 33.826 -7.334 10.176 1.00 14.96 361 THR A N 1
ATOM 2639 C CA . THR A 1 378 ? 34.461 -6.989 8.909 1.00 15.07 361 THR A CA 1
ATOM 2640 C C . THR A 1 378 ? 35.106 -8.255 8.378 1.00 17.20 361 THR A C 1
ATOM 2641 O O . THR A 1 378 ? 35.828 -8.924 9.117 1.00 16.75 361 THR A O 1
ATOM 2645 N N . VAL A 1 379 ? 34.866 -8.579 7.106 1.00 17.07 362 VAL A N 1
ATOM 2646 C CA . VAL A 1 379 ? 35.494 -9.733 6.484 1.00 16.72 362 VAL A CA 1
ATOM 2647 C C . VAL A 1 379 ? 36.213 -9.271 5.228 1.00 17.92 362 VAL A C 1
ATOM 2648 O O . VAL A 1 379 ? 35.634 -8.530 4.434 1.00 18.83 362 VAL A O 1
ATOM 2652 N N . ARG A 1 380 ? 37.465 -9.698 5.057 1.00 17.55 363 ARG A N 1
ATOM 2653 C CA . ARG A 1 380 ? 38.213 -9.457 3.818 1.00 17.15 363 ARG A CA 1
ATOM 2654 C C . ARG A 1 380 ? 38.760 -10.781 3.321 1.00 21.73 363 ARG A C 1
ATOM 2655 O O . ARG A 1 380 ? 39.324 -11.556 4.086 1.00 25.27 363 ARG A O 1
ATOM 2663 N N . SER A 1 381 ? 38.610 -11.040 2.032 1.00 20.62 364 SER A N 1
ATOM 2664 C CA A SER A 1 381 ? 39.037 -12.317 1.485 0.33 17.80 364 SER A CA 1
ATOM 2665 C CA B SER A 1 381 ? 38.971 -12.333 1.470 0.67 22.87 364 SER A CA 1
ATOM 2666 C C . SER A 1 381 ? 39.414 -12.192 0.022 1.00 21.79 364 SER A C 1
ATOM 2667 O O . SER A 1 381 ? 38.977 -11.280 -0.668 1.00 26.65 364 SER A O 1
ATOM 2672 N N . ASN A 1 382 ? 40.252 -13.110 -0.440 1.00 21.43 365 ASN A N 1
ATOM 2673 C CA . ASN A 1 382 ? 40.602 -13.126 -1.857 1.00 23.25 365 ASN A CA 1
ATOM 2674 C C . ASN A 1 382 ? 39.851 -14.220 -2.612 1.00 25.64 365 ASN A C 1
ATOM 2675 O O . ASN A 1 382 ? 40.150 -14.491 -3.775 1.00 27.27 365 ASN A O 1
ATOM 2680 N N . PHE A 1 383 ? 38.874 -14.841 -1.958 1.00 24.49 366 PHE A N 1
ATOM 2681 C CA . PHE A 1 383 ? 38.051 -15.853 -2.621 1.00 25.79 366 PHE A CA 1
ATOM 2682 C C . PHE A 1 383 ? 36.554 -15.690 -2.388 1.00 27.92 366 PHE A C 1
ATOM 2683 O O . PHE A 1 383 ? 35.762 -16.551 -2.770 1.00 32.00 366 PHE A O 1
ATOM 2691 N N . ALA A 1 384 ? 36.169 -14.582 -1.768 1.00 31.32 367 ALA A N 1
ATOM 2692 C CA . ALA A 1 384 ? 34.764 -14.318 -1.508 1.00 34.45 367 ALA A CA 1
ATOM 2693 C C . ALA A 1 384 ? 34.529 -12.822 -1.381 1.00 33.34 367 ALA A C 1
ATOM 2694 O O . ALA A 1 384 ? 35.455 -12.024 -1.525 1.00 31.01 367 ALA A O 1
ATOM 2696 N N . ASN A 1 385 ? 33.283 -12.453 -1.103 1.00 46.37 368 ASN A N 1
ATOM 2697 C CA . ASN A 1 385 ? 32.893 -11.055 -0.996 1.00 59.46 368 ASN A CA 1
ATOM 2698 C C . ASN A 1 385 ? 33.410 -10.385 0.273 1.00 28.62 368 ASN A C 1
ATOM 2699 O O . ASN A 1 385 ? 33.203 -10.890 1.373 1.00 35.86 368 ASN A O 1
ATOM 2701 N N . ASP A 1 386 ? 34.100 -9.258 0.104 1.00 28.99 369 ASP A N 1
ATOM 2702 C CA . ASP A 1 386 ? 34.451 -8.402 1.240 1.00 23.09 369 ASP A CA 1
ATOM 2703 C C . ASP A 1 386 ? 33.176 -7.776 1.763 1.00 26.27 369 ASP A C 1
ATOM 2704 O O . ASP A 1 386 ? 32.369 -7.271 0.981 1.00 30.35 369 ASP A O 1
ATOM 2709 N N . LEU A 1 387 ? 33.013 -7.768 3.085 1.00 18.89 370 LEU A N 1
ATOM 2710 C CA . LEU A 1 387 ? 31.758 -7.368 3.691 1.00 23.24 370 LEU A CA 1
ATOM 2711 C C . LEU A 1 387 ? 31.988 -6.680 5.028 1.00 18.99 370 LEU A C 1
ATOM 2712 O O . LEU A 1 387 ? 32.932 -7.004 5.743 1.00 19.19 370 LEU A O 1
ATOM 2717 N N . ASP A 1 388 ? 31.123 -5.727 5.353 1.00 17.48 371 ASP A N 1
ATOM 2718 C CA . ASP A 1 388 ? 31.037 -5.202 6.708 1.00 19.47 371 ASP A CA 1
ATOM 2719 C C . ASP A 1 388 ? 29.603 -5.384 7.163 1.00 19.65 371 ASP A C 1
ATOM 2720 O O . ASP A 1 388 ? 28.668 -5.130 6.404 1.00 20.70 371 ASP A O 1
ATOM 2725 N N . GLU A 1 389 ? 29.432 -5.834 8.397 1.00 17.86 372 GLU A N 1
ATOM 2726 C CA . GLU A 1 389 ? 28.112 -6.146 8.915 1.00 20.86 372 GLU A CA 1
ATOM 2727 C C . GLU A 1 389 ? 27.935 -5.525 10.287 1.00 20.39 372 GLU A C 1
ATOM 2728 O O . GLU A 1 389 ? 28.821 -5.602 11.141 1.00 21.79 372 GLU A O 1
ATOM 2734 N N . ASN A 1 390 ? 26.784 -4.905 10.496 1.00 19.75 373 ASN A N 1
ATOM 2735 C CA . ASN A 1 390 ? 26.417 -4.446 11.823 1.00 19.34 373 ASN A CA 1
ATOM 2736 C C . ASN A 1 390 ? 25.094 -5.069 12.220 1.00 24.02 373 ASN A C 1
ATOM 2737 O O . ASN A 1 390 ? 24.175 -5.149 11.406 1.00 23.33 373 ASN A O 1
ATOM 2742 N N . ARG A 1 391 ? 25.022 -5.548 13.459 1.00 21.29 374 ARG A N 1
ATOM 2743 C CA . ARG A 1 391 ? 23.765 -6.009 14.042 1.00 20.83 374 ARG A CA 1
ATOM 2744 C C . ARG A 1 391 ? 23.492 -5.193 15.287 1.00 25.78 374 ARG A C 1
ATOM 2745 O O . ARG A 1 391 ? 24.400 -4.891 16.064 1.00 23.73 374 ARG A O 1
ATOM 2753 N N . LEU A 1 392 ? 22.233 -4.820 15.472 1.00 22.66 375 LEU A N 1
ATOM 2754 C CA . LEU A 1 392 ? 21.819 -4.172 16.699 1.00 21.91 375 LEU A CA 1
ATOM 2755 C C . LEU A 1 392 ? 20.627 -4.953 17.199 1.00 21.14 375 LEU A C 1
ATOM 2756 O O . LEU A 1 392 ? 19.623 -5.077 16.493 1.00 22.00 375 LEU A O 1
ATOM 2761 N N . ILE A 1 393 ? 20.745 -5.507 18.398 1.00 20.65 376 ILE A N 1
ATOM 2762 C CA . ILE A 1 393 ? 19.683 -6.330 18.954 1.00 20.61 376 ILE A CA 1
ATOM 2763 C C . ILE A 1 393 ? 19.233 -5.779 20.297 1.00 23.09 376 ILE A C 1
ATOM 2764 O O . ILE A 1 393 ? 20.032 -5.635 21.225 1.00 22.29 376 ILE A O 1
ATOM 2769 N N . LEU A 1 394 ? 17.949 -5.454 20.383 1.00 21.15 377 LEU A N 1
ATOM 2770 C CA . LEU A 1 394 ? 17.326 -5.083 21.650 1.00 22.48 377 LEU A CA 1
ATOM 2771 C C . LEU A 1 394 ? 16.498 -6.270 22.112 1.00 23.84 377 LEU A C 1
ATOM 2772 O O . LEU A 1 394 ? 15.736 -6.852 21.331 1.00 25.05 377 LEU A O 1
ATOM 2777 N N . SER A 1 395 ? 16.642 -6.647 23.377 1.00 22.33 378 SER A N 1
ATOM 2778 C CA A SER A 1 395 ? 15.953 -7.818 23.898 0.46 21.26 378 SER A CA 1
ATOM 2779 C CA B SER A 1 395 ? 15.956 -7.819 23.899 0.54 21.85 378 SER A CA 1
ATOM 2780 C C . SER A 1 395 ? 15.370 -7.550 25.278 1.00 22.02 378 SER A C 1
ATOM 2781 O O . SER A 1 395 ? 15.951 -6.826 26.082 1.00 25.35 378 SER A O 1
ATOM 2786 N N . TYR A 1 396 ? 14.214 -8.131 25.540 1.00 19.54 379 TYR A N 1
ATOM 2787 C CA . TYR A 1 396 ? 13.597 -8.013 26.851 1.00 21.37 379 TYR A CA 1
ATOM 2788 C C . TYR A 1 396 ? 12.836 -9.284 27.140 1.00 24.42 379 TYR A C 1
ATOM 2789 O O . TYR A 1 396 ? 11.996 -9.702 26.339 1.00 25.53 379 TYR A O 1
ATOM 2798 N N . SER A 1 397 ? 13.118 -9.895 28.286 1.00 21.79 380 SER A N 1
ATOM 2799 C CA . SER A 1 397 ? 12.429 -11.115 28.674 1.00 22.67 380 SER A CA 1
ATOM 2800 C C . SER A 1 397 ? 11.674 -10.890 29.960 1.00 25.34 380 SER A C 1
ATOM 2801 O O . SER A 1 397 ? 12.186 -10.268 30.892 1.00 28.35 380 SER A O 1
ATOM 2804 N N . LEU A 1 398 ? 10.457 -11.411 29.991 1.00 22.39 381 LEU A N 1
ATOM 2805 C CA . LEU A 1 398 ? 9.586 -11.292 31.137 1.00 23.17 381 LEU A CA 1
ATOM 2806 C C . LEU A 1 398 ? 9.169 -12.688 31.570 1.00 28.21 381 LEU A C 1
ATOM 2807 O O . LEU A 1 398 ? 8.649 -13.458 30.762 1.00 24.15 381 LEU A O 1
ATOM 2812 N N . ALA A 1 399 ? 9.398 -13.019 32.837 1.00 25.94 382 ALA A N 1
ATOM 2813 C CA . ALA A 1 399 ? 8.869 -14.257 33.390 1.00 24.20 382 ALA A CA 1
ATOM 2814 C C . ALA A 1 399 ? 7.377 -14.067 33.636 1.00 27.23 382 ALA A C 1
ATOM 2815 O O . ALA A 1 399 ? 6.975 -13.135 34.332 1.00 31.05 382 ALA A O 1
ATOM 2817 N N . LEU A 1 400 ? 6.550 -14.936 33.064 1.00 22.65 383 LEU A N 1
ATOM 2818 C CA . LEU A 1 400 ? 5.108 -14.799 33.219 1.00 22.57 383 LEU A CA 1
ATOM 2819 C C . LEU A 1 400 ? 4.630 -15.543 34.458 1.00 23.39 383 LEU A C 1
ATOM 2820 O O . LEU A 1 400 ? 3.795 -15.044 35.215 1.00 25.04 383 LEU A O 1
ATOM 2825 N N . TRP A 1 401 ? 5.158 -16.744 34.656 1.00 25.51 384 TRP A N 1
ATOM 2826 C CA . TRP A 1 401 ? 4.947 -17.493 35.890 1.00 24.66 384 TRP A CA 1
ATOM 2827 C C . TRP A 1 401 ? 5.938 -18.650 35.937 1.00 27.21 384 TRP A C 1
ATOM 2828 O O . TRP A 1 401 ? 6.698 -18.847 34.988 1.00 24.46 384 TRP A O 1
#

InterPro domains:
  IPR005318 Outer membrane porin, bacterial [PF03573] (26-407)
  IPR005318 Outer membrane porin, bacterial [PTHR34596] (7-409)
  IPR023614 Porin domain superfamily [G3DSA:2.40.160.10] (30-409)

B-factor: mean 26.37, std 13.17, range [10.39, 79.99]

Solvent-accessible surface area: 17948 Å² total; per-residue (Å²): 64,60,166,160,135,84,7,99,114,24,29,110,140,86,6,120,7,32,50,18,61,21,30,14,68,50,43,93,89,112,208,111,45,90,7,29,0,64,0,84,82,51,98,10,5,36,17,136,54,118,68,0,117,9,53,15,23,28,16,5,79,2,77,110,55,140,60,67,28,73,22,70,49,123,6,110,9,56,16,22,95,65,90,95,14,55,67,60,70,18,11,4,74,22,111,5,14,6,2,7,0,12,44,64,54,3,0,5,0,5,0,94,12,32,19,80,34,38,87,83,104,136,35,35,33,74,43,18,11,87,0,30,68,2,0,49,20,37,32,31,100,57,83,67,2,39,3,35,116,22,27,38,88,3,79,9,2,40,10,62,9,16,29,95,129,85,65,123,36,43,35,29,20,110,0,124,7,91,0,87,67,0,0,138,5,52,7,45,10,71,37,66,67,91,107,133,73,90,35,62,90,21,6,67,32,92,3,73,3,46,55,7,56,82,39,123,146,9,48,2,98,4,75,3,8,35,93,37,69,78,79,55,17,82,20,64,10,23,7,85,0,42,1,41,23,118,10,13,5,1,22,1,27,39,10,24,7,80,16,11,0,62,9,15,46,19,8,1,0,24,37,33,0,103,1,116,7,101,78,78,32,46,67,40,30,94,116,51,8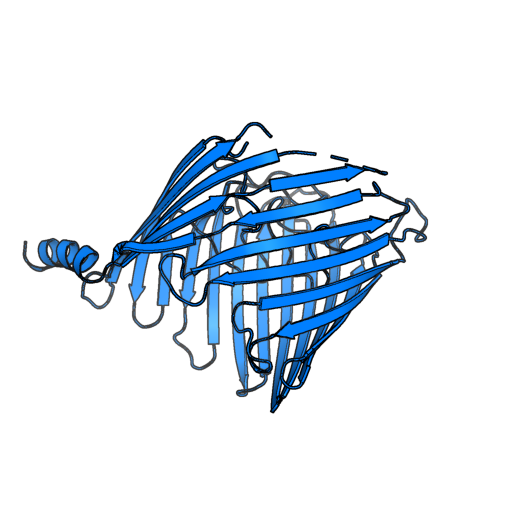4,81,9,45,46,63,13,30,29,74,0,29,2,58,51,4,31,90,78,117,45,65,78,1,128,20,88,1,66,0,23,16,72,6,86,67,40,73,83,51,131,98,101,73,57,4,61,76,100,27,24,0,13,13,49,20,54,62,65,62,33,6,37,0,49,18,71,26,69,38,62,57,82,86,72,146

Nearest PDB structures (foldseek):
  3szv-assembly1_A  TM=1.003E+00  e=2.841E-67  Pseudomonas aeruginosa
  2y0k-assembly1_A  TM=9.974E-01  e=7.288E-63  Pseudomonas aeruginosa PAO1
  3t20-assembly1_A  TM=9.666E-01  e=1.986E-40  Pseudomonas aeruginosa
  4ft6-assembly1_A  TM=9.704E-01  e=5.613E-40  Pseudomonas aeruginosa PAO1
  4fso-assembly1_A  TM=9.398E-01  e=8.171E-36  Pseudomonas aeruginosa PAO1

CATH classification: 2.40.160.10

Secondary structure (DSSP, 8-state):
-HHHHHHHHHHHHT-EEEEEEEEEEEEEEE--EEEEEEEEEEE----SSSEEEEEEEEEEEEEEE-----EEEEEEEEEEEETTEEEEEEEE----TT-----SSSS--EEEEEEEEEEEETTEEEEEEEEEEEE-TT-SS-B-EEETTTEEEES-EEEEEEEEESSSSEEEEEEEEEETTTEEEEEEEEEEEEE---EEEEEEEEEEEEE-TTSPP-EEEEEEEEEEEEETTEEEEEEEEEEESSS----BTTS----TT--SS----STT-EEEEEEEEEETTTTT-TTEEEEEEEEEEEEEEETTEEEEEEEEEEEEEEEE--SSTTTT-EEEEEEEEEEESSS--EEEEEEEEEEEEE--

Radius of gyration: 21.71 Å; Cα contacts (8 Å, |Δi|>4): 1103; chains: 1; bounding box: 57×45×50 Å

Foldseek 3Di:
DPQVVVFVVQQAVPKWKKKKKKWKWKDKDFCTWTKIKIKIKIGTGFRDDQKTKYKIKIWIAMDTDVCLRHDIEMKMWIKIDHDQKIKIATWDAADDQAFHWDDPGNATKTWGWMKIWDDPDPQKIKIKIKTFFIAFRSHHDTDFWAKPPQGDTARIKIKMKMWGCPDPFKIWIWMWMDRAQFKTKIKIKMWGWADPVFIKIKIWIKMWMFGHDPHDTDTKIKIKIKIWTDDPQKIKMKMKMWMEDPAFDIHIPNTDHNHPPDDDPDRLRAYGKIKMKIKMKGQCVVVPQHFKIKMKMKMKIFQHDDDPGRGKIKMKIKIKIKGAACDDPRHRWMKMKIWMWMDIPPDTTMIMIMIMIMHMDIPD

Sequence (364 aa):
ENLYFQGLEDLVEDSHASLELRNFFYFNRDFRDEWAQGFLLRLESGFSEGTVGFGVDAIGLLGFKLDSQDDYAKLGLTAKARVSNSLLKVGALHFKSPLVSANDTRLLPELFRGALLDVQEIDGLTLRGAHLDRNKLNSSSDYQVFSSANRIGGRSDAFDFAGGDYRLTPALTASLHQGRLKDIYRQTFAGLVHTLDLGRSLKSDLRFARASEDGGFRELDNRAFGALFSLRLGAHAVAAGYQRISGDDPYPYIAGSDPYLVNFIQIGDFGNVDERSWQLRYDYDFGALGLPGLSFMSRYVSGDNVARGAANDGKEWERNTDLGYVVQSGPLKNLGVKWRNATVRSSNFANDLDENRLILSSYSLALW